Protein AF-A0A946N2E1-F1 (afdb_monomer)

pLDDT: mean 89.64, std 16.99, range [30.11, 98.69]

Mean predicted aligned error: 11.36 Å

Radius of gyration: 25.43 Å; Cα contacts (8 Å, |Δi|>4): 385; chains: 1; bounding box: 66×32×64 Å

Foldseek 3Di:
DDDDDDDPPPDPDPPDQPAWEQDPQWTWFCWEDDPQWIWTWIWGWDADPNKTKTFTPDIDTDHRDDCVQHQYDPPFWGWRCWYDDPNWIKIWTWGFDDVVRTMTITPDMDTDPDPDDALLRVLLVLLVPQNVVPPCQVDVQQAQDPPHPCVPVLQHADHDDVCRSVVNLVSLLRQCLLPPVSLVVVLCVCCQNVDPSGHNDHVPPPNSVSSSSSSVSSNCVSVVD

Structure (mmCIF, N/CA/C/O backbone):
data_AF-A0A946N2E1-F1
#
_entry.id   AF-A0A946N2E1-F1
#
loop_
_atom_site.group_PDB
_atom_site.id
_atom_site.type_symbol
_atom_site.label_atom_id
_atom_site.label_alt_id
_atom_site.label_comp_id
_atom_site.label_asym_id
_atom_site.label_entity_id
_atom_site.label_seq_id
_atom_site.pdbx_PDB_ins_code
_atom_site.Cartn_x
_atom_site.Cartn_y
_atom_site.Cartn_z
_atom_site.occupancy
_atom_site.B_iso_or_equiv
_atom_site.auth_seq_id
_atom_site.auth_comp_id
_atom_site.auth_asym_id
_atom_site.auth_atom_id
_atom_site.pdbx_PDB_model_num
ATOM 1 N N . MET A 1 1 ? 33.750 -18.056 31.071 1.00 40.72 1 MET A N 1
ATOM 2 C CA . MET A 1 1 ? 32.311 -18.017 30.734 1.00 40.72 1 MET A CA 1
ATOM 3 C C . MET A 1 1 ? 31.981 -16.594 30.317 1.00 40.72 1 MET A C 1
ATOM 5 O O . MET A 1 1 ? 31.810 -15.748 31.182 1.00 40.72 1 MET A O 1
ATOM 9 N N . SER A 1 2 ? 32.016 -16.307 29.013 1.00 37.91 2 SER A N 1
ATOM 10 C CA . SER A 1 2 ? 31.610 -15.003 28.473 1.00 37.91 2 SER A CA 1
ATOM 11 C C . SER A 1 2 ? 30.093 -14.971 28.352 1.00 37.91 2 SER A C 1
ATOM 13 O O . SER A 1 2 ? 29.517 -15.813 27.665 1.00 37.91 2 SER A O 1
ATOM 15 N N . LEU A 1 3 ? 29.462 -14.016 29.033 1.00 36.16 3 LEU A N 1
ATOM 16 C CA . LEU A 1 3 ? 28.051 -13.688 28.865 1.00 36.16 3 LEU A CA 1
ATOM 17 C C . LEU A 1 3 ? 27.877 -12.971 27.520 1.00 36.16 3 LEU A C 1
ATOM 19 O O . LEU A 1 3 ? 28.369 -11.861 27.332 1.00 36.16 3 LEU A O 1
ATOM 23 N N . CYS A 1 4 ? 27.189 -13.621 26.587 1.00 30.33 4 CYS A N 1
ATOM 24 C CA . CYS A 1 4 ? 26.730 -13.014 25.347 1.00 30.33 4 CYS A CA 1
ATOM 25 C C . CYS A 1 4 ? 25.364 -12.373 25.636 1.00 30.33 4 CYS A C 1
ATOM 27 O O . CYS A 1 4 ? 24.387 -13.093 25.832 1.00 30.33 4 CYS A O 1
ATOM 29 N N . LEU A 1 5 ? 25.294 -11.040 25.727 1.00 33.06 5 LEU A N 1
ATOM 30 C CA . LEU A 1 5 ? 24.009 -10.333 25.739 1.00 33.06 5 LEU A CA 1
ATOM 31 C C . LEU A 1 5 ? 23.446 -10.316 24.308 1.00 33.06 5 LEU A C 1
ATOM 33 O O . LEU A 1 5 ? 24.163 -9.884 23.401 1.00 33.06 5 LEU A O 1
ATOM 37 N N . PRO A 1 6 ? 22.193 -10.741 24.072 1.00 36.59 6 PRO A N 1
ATOM 38 C CA . PRO A 1 6 ? 21.557 -10.529 22.785 1.00 36.59 6 PRO A CA 1
ATOM 39 C C . PRO A 1 6 ? 21.197 -9.047 22.654 1.00 36.59 6 PRO A C 1
ATOM 41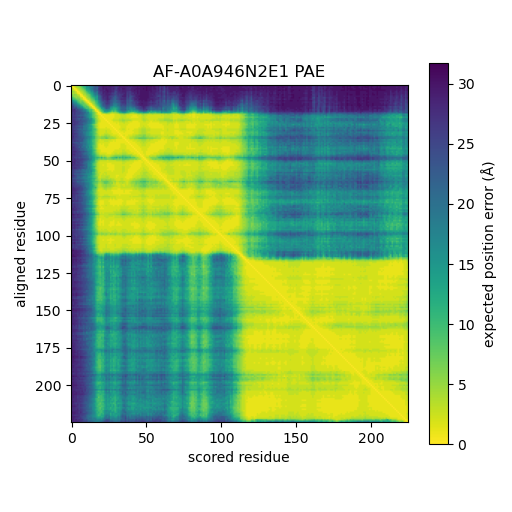 O O . PRO A 1 6 ? 20.489 -8.472 23.482 1.00 36.59 6 PRO A O 1
ATOM 44 N N . LEU A 1 7 ? 21.726 -8.432 21.600 1.00 35.38 7 LEU A N 1
ATOM 45 C CA . LEU A 1 7 ? 21.349 -7.107 21.140 1.00 35.38 7 LEU A CA 1
ATOM 46 C C . LEU A 1 7 ? 19.889 -7.196 20.663 1.00 35.38 7 LEU A C 1
ATOM 48 O O . LEU A 1 7 ? 19.617 -7.761 19.605 1.00 35.38 7 LEU A O 1
ATOM 52 N N . PHE A 1 8 ? 18.939 -6.701 21.457 1.00 31.91 8 PHE A N 1
ATOM 53 C CA . PHE A 1 8 ? 17.561 -6.535 21.004 1.00 31.91 8 PHE A CA 1
ATOM 54 C C . PHE A 1 8 ? 17.545 -5.442 19.932 1.00 31.91 8 PHE A C 1
ATOM 56 O O . PHE A 1 8 ? 17.674 -4.256 20.231 1.00 31.91 8 PHE A O 1
ATOM 63 N N . SER A 1 9 ? 17.427 -5.849 18.669 1.00 34.81 9 SER A N 1
ATOM 64 C CA . SER A 1 9 ? 17.104 -4.949 17.569 1.00 34.81 9 SER A CA 1
ATOM 65 C C . SER A 1 9 ? 15.723 -4.358 17.827 1.00 34.81 9 SER A C 1
ATOM 67 O O . SER A 1 9 ? 14.705 -5.031 17.677 1.00 34.81 9 SER A O 1
ATOM 69 N N . VAL A 1 10 ? 15.692 -3.094 18.243 1.00 30.23 10 VAL A N 1
ATOM 70 C CA . VAL A 1 10 ? 14.469 -2.297 18.268 1.00 30.23 10 VAL A CA 1
ATOM 71 C C . VAL A 1 10 ? 14.118 -2.016 16.812 1.00 30.23 10 VAL A C 1
ATOM 73 O O . VAL A 1 10 ? 14.673 -1.114 16.188 1.00 30.23 10 VAL A O 1
ATOM 76 N N . PHE A 1 11 ? 13.241 -2.836 16.237 1.00 32.78 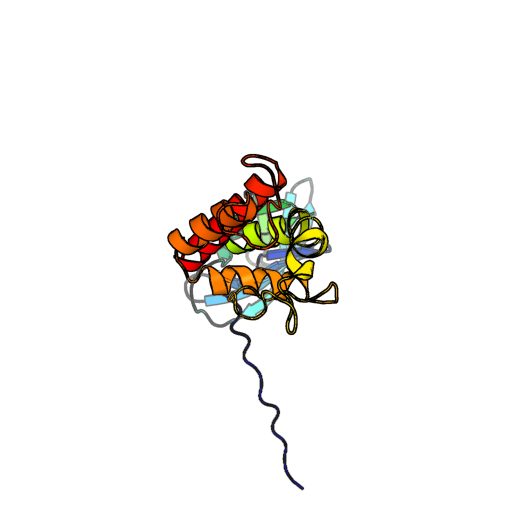11 PHE A N 1
ATOM 77 C CA . PHE A 1 11 ? 12.534 -2.444 15.030 1.00 32.78 11 PHE A CA 1
ATOM 78 C C . PHE A 1 11 ? 11.688 -1.230 15.407 1.00 32.78 11 PHE A C 1
ATOM 80 O O . PHE A 1 11 ? 10.746 -1.340 16.192 1.00 32.78 11 PHE A O 1
ATOM 87 N N . ALA A 1 12 ? 12.061 -0.060 14.893 1.00 30.84 12 ALA A N 1
ATOM 88 C CA . ALA A 1 12 ? 11.167 1.081 14.848 1.00 30.84 12 ALA A CA 1
ATOM 89 C C . ALA A 1 12 ? 10.043 0.709 13.876 1.00 30.84 12 ALA A C 1
ATOM 91 O O . ALA A 1 12 ? 10.138 0.937 12.672 1.00 30.84 12 ALA A O 1
ATOM 92 N N . TYR A 1 13 ? 9.011 0.046 14.395 1.00 30.11 13 TYR A N 1
ATOM 93 C CA . TYR A 1 13 ? 7.736 -0.021 13.710 1.00 30.11 13 TYR A CA 1
ATOM 94 C C . TYR A 1 13 ? 7.274 1.425 13.564 1.00 30.11 13 TYR A C 1
ATOM 96 O O . TYR A 1 13 ? 7.164 2.149 14.554 1.00 30.11 13 TYR A O 1
ATOM 104 N N . ALA A 1 14 ? 7.058 1.864 12.325 1.00 30.53 14 ALA A N 1
ATOM 105 C CA . ALA A 1 14 ? 6.201 3.010 12.095 1.00 30.53 14 ALA A CA 1
ATOM 106 C C . ALA A 1 14 ? 4.913 2.746 12.885 1.00 30.53 14 ALA A C 1
ATOM 108 O O . ALA A 1 14 ? 4.310 1.684 12.720 1.00 30.53 14 ALA A O 1
ATOM 109 N N . SER A 1 15 ? 4.565 3.654 13.797 1.00 32.56 15 SER A N 1
ATOM 110 C CA . SER A 1 15 ? 3.357 3.585 14.616 1.00 32.56 15 SER A CA 1
ATOM 111 C C . SER A 1 15 ? 2.133 3.763 13.724 1.00 32.56 15 SER A C 1
ATOM 113 O O . SER A 1 15 ? 1.488 4.806 13.725 1.00 32.56 15 SER A O 1
ATOM 115 N N . TYR A 1 16 ? 1.829 2.751 12.923 1.00 36.41 16 TYR A N 1
ATOM 116 C CA . TYR A 1 16 ? 0.482 2.547 12.443 1.00 36.41 16 TYR A CA 1
ATOM 117 C C . TYR A 1 16 ? -0.356 2.244 13.681 1.00 36.41 16 TYR A C 1
ATOM 119 O O . TYR A 1 16 ? 0.026 1.414 14.510 1.00 36.41 16 TYR A O 1
ATOM 127 N N . ALA A 1 17 ? -1.452 2.983 13.842 1.00 48.31 17 ALA A N 1
ATOM 128 C CA . ALA A 1 17 ? -2.505 2.639 14.781 1.00 48.31 17 ALA A CA 1
ATOM 129 C C . ALA A 1 17 ? -2.761 1.131 14.679 1.00 48.31 17 ALA A C 1
ATOM 131 O O . ALA A 1 17 ? -3.012 0.635 13.582 1.00 48.31 17 ALA A O 1
ATOM 132 N N . GLN A 1 18 ? -2.618 0.387 15.776 1.00 56.84 18 GLN A N 1
ATOM 133 C CA . GLN A 1 18 ? -2.960 -1.027 15.734 1.00 56.84 18 GLN A CA 1
ATOM 134 C C . GLN A 1 18 ? -4.483 -1.101 15.636 1.00 56.84 18 GLN A C 1
ATOM 136 O O . GLN A 1 18 ? -5.174 -0.733 16.586 1.00 56.84 18 GLN A O 1
ATOM 141 N N . GLU A 1 19 ? -4.978 -1.471 14.454 1.00 74.00 19 GLU A N 1
ATOM 142 C CA . GLU A 1 19 ? -6.407 -1.587 14.167 1.00 74.00 19 GLU A CA 1
ATOM 143 C C . GLU A 1 19 ? -7.061 -2.542 15.170 1.00 74.00 19 GLU A C 1
ATOM 145 O O . GLU A 1 19 ? -6.462 -3.545 15.575 1.00 74.00 19 GLU A O 1
ATOM 150 N N . ALA A 1 20 ? -8.281 -2.214 15.601 1.00 91.06 20 ALA A N 1
ATOM 151 C CA . ALA A 1 20 ? -9.063 -3.145 16.397 1.00 91.06 20 ALA A CA 1
ATOM 152 C C . ALA A 1 20 ? -9.308 -4.419 15.582 1.00 91.06 20 ALA A C 1
ATOM 154 O O . ALA A 1 20 ? -9.471 -4.366 14.361 1.00 91.06 20 ALA A O 1
ATOM 155 N N . THR A 1 21 ? -9.369 -5.564 16.251 1.00 93.00 21 THR A N 1
ATOM 156 C CA . THR A 1 21 ? -9.665 -6.839 15.592 1.00 93.00 21 THR A CA 1
ATOM 157 C C . THR A 1 21 ? -10.981 -7.395 16.094 1.00 93.00 21 THR A C 1
ATOM 159 O O . THR A 1 21 ? -11.312 -7.260 17.271 1.00 93.00 21 THR A O 1
ATOM 162 N N . PHE A 1 22 ? -11.736 -8.034 15.205 1.00 95.06 22 PHE A N 1
ATOM 163 C CA . PHE A 1 22 ? -12.955 -8.742 15.569 1.00 95.06 22 PHE A CA 1
ATOM 164 C C . PHE A 1 22 ? -12.869 -10.197 15.114 1.00 95.06 22 PHE A C 1
ATOM 166 O O . PHE A 1 22 ? -13.032 -10.511 13.937 1.00 95.06 22 PHE A O 1
ATOM 173 N N . ILE A 1 23 ? -12.564 -11.090 16.055 1.00 92.75 23 ILE A N 1
ATOM 174 C CA . ILE A 1 23 ? -12.318 -12.513 15.791 1.00 92.75 23 ILE A CA 1
ATOM 175 C C . ILE A 1 23 ? -13.098 -13.327 16.815 1.00 92.75 23 ILE A C 1
ATOM 177 O O . ILE A 1 23 ? -13.097 -13.000 17.997 1.00 92.75 23 ILE A O 1
ATOM 181 N N . ASP A 1 24 ? -13.781 -14.380 16.364 1.00 93.06 24 ASP A N 1
ATOM 182 C CA . ASP A 1 24 ? -14.512 -15.312 17.232 1.00 93.06 24 ASP A CA 1
ATOM 183 C C . ASP A 1 24 ? -15.460 -14.617 18.234 1.00 93.06 24 ASP A C 1
ATOM 185 O O . ASP A 1 24 ? -15.561 -15.005 19.396 1.00 93.06 24 ASP A O 1
ATOM 189 N N . ASN A 1 25 ? -16.184 -13.589 17.769 1.00 95.56 25 ASN A N 1
ATOM 190 C CA . ASN A 1 25 ? -17.095 -12.756 18.568 1.00 95.56 25 ASN A CA 1
ATOM 191 C C . ASN A 1 25 ? -16.420 -11.939 19.685 1.00 95.56 25 ASN A C 1
ATOM 193 O O . ASN A 1 25 ? -17.108 -11.451 20.582 1.00 95.56 25 ASN A O 1
ATOM 197 N N . VAL A 1 26 ? -15.103 -11.753 19.628 1.00 97.44 26 VAL A N 1
ATOM 198 C CA . VAL A 1 26 ? -14.349 -10.889 20.538 1.00 97.44 26 VAL A CA 1
ATOM 199 C C . VAL A 1 26 ? -13.799 -9.699 19.762 1.00 97.44 26 VAL A C 1
ATOM 201 O O . VAL A 1 26 ? -13.077 -9.861 18.780 1.00 97.44 26 VAL A O 1
ATOM 204 N N . LEU A 1 27 ? -14.159 -8.497 20.208 1.00 97.69 27 LEU A N 1
ATOM 205 C CA . LEU A 1 27 ? -13.579 -7.240 19.752 1.00 97.69 27 LEU A CA 1
ATOM 206 C C . LEU A 1 27 ? -12.386 -6.898 20.647 1.00 97.69 27 LEU A C 1
ATOM 208 O O . LEU A 1 27 ? -12.564 -6.597 21.829 1.00 97.69 27 LEU A O 1
ATOM 212 N N . THR A 1 28 ? -11.183 -6.926 20.086 1.00 96.75 28 THR A N 1
ATOM 213 C CA . THR A 1 28 ? -9.950 -6.575 20.790 1.00 96.75 28 THR A CA 1
ATOM 214 C C . THR A 1 28 ? -9.535 -5.156 20.429 1.00 96.75 28 THR A C 1
ATOM 216 O O . THR A 1 28 ? -9.344 -4.820 19.260 1.00 96.75 28 THR A O 1
ATOM 219 N N . LEU A 1 29 ? -9.367 -4.321 21.453 1.00 95.62 29 LEU A N 1
ATOM 220 C CA . LEU A 1 29 ? -8.908 -2.942 21.344 1.00 95.62 29 LEU A CA 1
ATOM 221 C C . LEU A 1 29 ? -7.545 -2.832 22.027 1.00 95.62 29 LEU A C 1
ATOM 223 O O . LEU A 1 29 ? -7.467 -2.835 23.253 1.00 95.62 29 LEU A O 1
ATOM 227 N N . SER A 1 30 ? -6.466 -2.696 21.255 1.00 92.94 30 SER A N 1
ATOM 228 C CA . SER A 1 30 ? -5.114 -2.552 21.824 1.00 92.94 30 SER A CA 1
ATOM 229 C C . SER A 1 30 ? -4.926 -1.259 22.623 1.00 92.94 30 SER A C 1
ATOM 231 O O . SER A 1 30 ? -4.052 -1.184 23.486 1.00 92.94 30 SER A O 1
ATOM 233 N N . LYS A 1 31 ? -5.726 -0.227 22.322 1.00 92.81 31 LYS A N 1
ATOM 234 C CA . LYS A 1 31 ? -5.718 1.058 23.024 1.00 92.81 31 LYS A CA 1
ATOM 235 C C . LYS A 1 31 ? -7.105 1.702 22.985 1.00 92.81 31 LYS A C 1
ATOM 237 O O . LYS A 1 31 ? -7.553 2.152 21.931 1.00 92.81 31 LYS A O 1
ATOM 242 N N . ALA A 1 32 ? -7.744 1.794 24.143 1.00 94.94 32 ALA A N 1
ATOM 243 C CA . ALA A 1 32 ? -8.957 2.558 24.387 1.00 94.94 32 ALA A CA 1
ATOM 244 C C . ALA A 1 32 ? -8.698 3.616 25.469 1.00 94.94 32 ALA A C 1
ATOM 246 O O . ALA A 1 32 ? -8.216 3.279 26.548 1.00 94.94 32 ALA A O 1
ATOM 247 N N . THR A 1 33 ? -8.989 4.888 25.199 1.00 95.56 33 THR A N 1
ATOM 248 C CA . THR A 1 33 ? -8.736 5.995 26.132 1.00 95.56 33 THR A CA 1
ATOM 249 C C . THR A 1 33 ? -10.001 6.450 26.846 1.00 95.56 33 THR A C 1
ATOM 251 O O . THR A 1 33 ? -11.047 6.606 26.211 1.00 95.56 33 THR A O 1
ATOM 254 N N . VAL A 1 34 ? -9.873 6.740 28.142 1.00 93.50 34 VAL A N 1
ATOM 255 C CA . VAL A 1 34 ? -10.903 7.354 28.990 1.00 93.50 34 VAL A CA 1
ATOM 256 C C . VAL A 1 34 ? -10.286 8.586 29.655 1.00 93.50 34 VAL A C 1
ATOM 258 O O . VAL A 1 34 ? -9.585 8.487 30.658 1.00 93.50 34 VAL A O 1
ATOM 261 N N . GLY A 1 35 ? -10.487 9.770 29.075 1.00 89.94 35 GLY A N 1
ATOM 262 C CA . GLY A 1 35 ? -9.724 10.951 29.492 1.00 89.94 35 GLY A CA 1
ATOM 263 C C . GLY A 1 35 ? -8.217 10.741 29.282 1.00 89.94 35 GLY A C 1
ATOM 264 O O . GLY A 1 35 ? -7.787 10.486 28.160 1.00 89.94 35 GLY A O 1
ATOM 265 N N . GLU A 1 36 ? -7.425 10.836 30.353 1.00 90.81 36 GLU A N 1
ATOM 266 C CA . GLU A 1 36 ? -5.957 10.676 30.328 1.00 90.81 36 GLU A CA 1
ATOM 267 C C . GLU A 1 36 ? -5.482 9.261 30.717 1.00 90.81 36 GLU A C 1
ATOM 269 O O . GLU A 1 36 ? -4.290 9.042 30.932 1.00 90.81 36 GLU A O 1
ATOM 274 N N . THR A 1 37 ? -6.390 8.285 30.811 1.00 94.50 37 THR A N 1
ATOM 275 C CA . THR A 1 37 ? -6.037 6.870 31.010 1.00 94.50 37 THR A CA 1
ATOM 276 C C . THR A 1 37 ? -6.243 6.070 29.730 1.00 94.50 37 THR A C 1
ATOM 278 O O . THR A 1 37 ? -7.057 6.428 28.875 1.00 94.50 37 THR A O 1
ATOM 281 N N . ALA A 1 38 ? -5.487 4.980 29.578 1.00 95.00 38 ALA A N 1
ATOM 282 C CA . ALA A 1 38 ? -5.585 4.078 28.439 1.00 95.00 38 ALA A CA 1
ATOM 283 C C . ALA A 1 38 ? -5.670 2.619 28.900 1.00 95.00 38 ALA A C 1
ATOM 285 O O . ALA A 1 38 ? -5.018 2.219 29.863 1.00 95.00 38 ALA A O 1
ATOM 286 N N . TYR A 1 39 ? -6.447 1.817 28.176 1.00 95.31 39 TYR A N 1
ATOM 287 C CA . TYR A 1 39 ? -6.649 0.397 28.440 1.00 95.31 39 TYR A CA 1
ATOM 288 C C . TYR A 1 39 ? -6.519 -0.422 27.156 1.00 95.31 39 TYR A C 1
ATOM 290 O O . TYR A 1 39 ? -6.964 0.013 26.097 1.00 95.31 39 TYR A O 1
ATOM 298 N N . ALA A 1 40 ? -5.973 -1.628 27.256 1.00 95.69 40 ALA A N 1
ATOM 299 C CA . ALA A 1 40 ? -6.254 -2.695 26.308 1.00 95.69 40 ALA A CA 1
ATOM 300 C C . ALA A 1 40 ? -7.540 -3.406 26.755 1.00 95.69 40 ALA A C 1
ATOM 302 O O . ALA A 1 40 ? -7.662 -3.762 27.931 1.00 95.69 40 ALA A O 1
ATOM 303 N N . LEU A 1 41 ? -8.499 -3.580 25.844 1.00 96.94 41 LEU A N 1
ATOM 304 C CA . LEU A 1 41 ? -9.814 -4.156 26.131 1.00 96.94 41 LEU A CA 1
ATOM 305 C C . LEU A 1 41 ? -10.091 -5.367 25.240 1.00 96.94 41 LEU A C 1
ATOM 307 O O . LEU A 1 41 ? -9.785 -5.352 24.050 1.00 96.94 41 LEU A O 1
ATOM 311 N N . GLU A 1 42 ? -10.756 -6.369 25.803 1.00 98.06 42 GLU A N 1
ATOM 312 C CA . GLU A 1 42 ? -11.430 -7.429 25.052 1.00 98.06 42 GLU A CA 1
ATOM 313 C C . GLU A 1 42 ? -12.921 -7.365 25.366 1.00 98.06 42 GLU A C 1
ATOM 315 O O . GLU A 1 42 ? -13.315 -7.422 26.535 1.00 98.06 42 GLU A O 1
ATOM 320 N N . LEU A 1 43 ? -13.751 -7.230 24.333 1.00 98.38 43 LEU A N 1
ATOM 321 C CA . LEU A 1 43 ? -15.199 -7.121 24.464 1.00 98.38 43 LEU A CA 1
ATOM 322 C C . LEU A 1 43 ? -15.883 -8.300 23.768 1.00 98.38 43 LEU A C 1
ATOM 324 O O . LEU A 1 43 ? -15.717 -8.501 22.568 1.00 98.38 43 LEU A O 1
ATOM 328 N N . GLY A 1 44 ? -16.672 -9.069 24.511 1.00 97.94 44 GLY A N 1
ATOM 329 C CA . GLY A 1 44 ? -17.411 -10.216 23.990 1.00 97.94 44 GLY A CA 1
ATOM 330 C C . GLY A 1 44 ? -18.769 -9.802 23.440 1.00 97.94 44 GLY A C 1
ATOM 331 O O . GLY A 1 44 ? -19.546 -9.159 24.148 1.00 97.94 44 GLY A O 1
ATOM 332 N N . LEU A 1 45 ? -19.066 -10.200 22.203 1.00 97.94 45 LEU A N 1
ATOM 333 C CA . LEU A 1 45 ? -20.358 -9.978 21.566 1.00 97.94 45 LEU A CA 1
ATOM 334 C C . LEU A 1 45 ? -21.417 -10.958 22.102 1.00 97.94 45 LEU A C 1
ATOM 336 O O . LEU A 1 45 ? -21.232 -12.174 22.116 1.00 97.94 45 LEU A O 1
ATOM 340 N N . SER A 1 46 ? -22.578 -10.415 22.452 1.00 96.75 46 SER A N 1
ATOM 341 C CA . SER A 1 46 ? -23.822 -11.126 22.726 1.00 96.75 46 SER A CA 1
ATOM 342 C C . SER A 1 46 ? -24.940 -10.524 21.879 1.00 96.75 46 SER A C 1
ATOM 344 O O . SER A 1 46 ? -25.047 -9.306 21.751 1.00 96.75 46 SER A O 1
ATOM 346 N N . VAL A 1 47 ? -25.781 -11.370 21.283 1.00 95.50 47 VAL A N 1
ATOM 347 C CA . VAL A 1 47 ? -26.869 -10.922 20.403 1.00 95.50 47 VAL A CA 1
ATOM 348 C C . VAL A 1 47 ? -28.214 -11.180 21.071 1.00 95.50 47 VAL A C 1
ATOM 350 O O . VAL A 1 47 ? -28.623 -12.327 21.242 1.00 95.50 47 VAL A O 1
ATOM 353 N N . ASN A 1 48 ? -28.931 -10.107 21.408 1.00 89.31 48 ASN A N 1
ATOM 354 C CA . ASN A 1 48 ? -30.208 -10.153 22.118 1.00 89.31 48 ASN A CA 1
ATOM 355 C C . ASN A 1 48 ? -31.305 -9.448 21.317 1.00 89.31 48 ASN A C 1
ATOM 357 O O . ASN A 1 48 ? -31.380 -8.219 21.290 1.00 89.31 48 ASN A O 1
ATOM 361 N N . GLN A 1 49 ? -32.195 -10.223 20.688 1.00 88.62 49 GLN A N 1
ATOM 362 C CA . GLN A 1 49 ? -33.350 -9.696 19.936 1.00 88.62 49 GLN A CA 1
ATOM 363 C C . GLN A 1 49 ? -32.957 -8.646 18.874 1.00 88.62 49 GLN A C 1
ATOM 365 O O . GLN A 1 49 ? -33.632 -7.636 18.706 1.00 88.62 49 GLN A O 1
ATOM 370 N N . GLY A 1 50 ? -31.837 -8.870 18.178 1.00 87.62 50 GLY A N 1
ATOM 371 C CA . GLY A 1 50 ? -31.310 -7.949 17.164 1.00 87.62 50 GLY A CA 1
ATOM 372 C C . GLY A 1 50 ? -30.433 -6.818 17.710 1.00 87.62 50 GLY A C 1
ATOM 373 O O . GLY A 1 50 ? -29.878 -6.063 16.919 1.00 87.62 50 GLY A O 1
ATOM 374 N N . ASN A 1 51 ? -30.263 -6.720 19.030 1.00 94.44 51 ASN A N 1
ATOM 375 C CA . ASN A 1 51 ? -29.241 -5.868 19.629 1.00 94.44 51 ASN A CA 1
ATOM 376 C C . ASN A 1 51 ? -27.910 -6.612 19.691 1.00 94.44 51 ASN A C 1
ATOM 378 O O . ASN A 1 51 ? -27.875 -7.773 20.103 1.00 94.44 51 ASN A O 1
ATOM 382 N N . TYR A 1 52 ? -26.837 -5.922 19.324 1.00 97.38 52 TYR A N 1
ATOM 383 C CA . TYR A 1 52 ? -25.467 -6.410 19.415 1.00 97.38 52 TYR A CA 1
ATOM 384 C C . TYR A 1 52 ? -24.814 -5.739 20.622 1.00 97.38 52 TYR A C 1
ATOM 386 O O . TYR A 1 52 ? -24.498 -4.549 20.579 1.00 97.38 52 TYR A O 1
ATOM 394 N N . ASP A 1 53 ? -24.683 -6.492 21.710 1.00 97.94 53 ASP A N 1
ATOM 395 C CA . ASP A 1 53 ? -24.168 -6.018 22.989 1.00 97.94 53 ASP A CA 1
ATOM 396 C C . ASP A 1 53 ? -22.738 -6.529 23.200 1.00 97.94 53 ASP A C 1
ATOM 398 O O . ASP A 1 53 ? -22.448 -7.697 22.960 1.00 97.94 53 ASP A O 1
ATOM 402 N N . PHE A 1 54 ? -21.848 -5.667 23.676 1.00 98.25 54 PHE A N 1
ATOM 403 C CA . PHE A 1 54 ? -20.437 -5.940 23.916 1.00 98.25 54 PHE A CA 1
ATOM 404 C C . PHE A 1 54 ? -20.138 -5.804 25.410 1.00 98.25 54 PHE A C 1
ATOM 406 O O . PHE A 1 54 ? -20.137 -4.698 25.954 1.00 98.25 54 PHE A O 1
ATOM 413 N N . GLY A 1 55 ? -19.907 -6.930 26.085 1.00 97.75 55 GLY A N 1
ATOM 414 C CA . GLY A 1 55 ? -19.520 -6.966 27.498 1.00 97.75 55 GLY A CA 1
ATOM 415 C C . GLY A 1 55 ? -18.003 -7.009 27.665 1.00 97.75 55 GLY A C 1
ATOM 416 O O . GLY A 1 55 ? -17.325 -7.692 26.900 1.00 97.75 55 GLY A O 1
ATOM 417 N N . VAL A 1 56 ? -17.457 -6.314 28.666 1.00 97.44 56 VAL A N 1
ATOM 418 C CA . VAL A 1 56 ? -16.010 -6.356 28.951 1.00 97.44 56 VAL A CA 1
ATOM 419 C C . VAL A 1 56 ? -15.614 -7.743 29.469 1.00 97.44 56 VAL A C 1
ATOM 421 O O . VAL A 1 56 ? -16.093 -8.173 30.517 1.00 97.44 56 VAL A O 1
ATOM 424 N N . LEU A 1 57 ? -14.727 -8.432 28.747 1.00 97.50 57 LEU A N 1
ATOM 425 C CA . LEU A 1 57 ? -14.137 -9.716 29.145 1.00 97.50 57 LEU A CA 1
ATOM 426 C C . LEU A 1 57 ? -12.811 -9.516 29.880 1.00 97.50 57 LEU A C 1
ATOM 428 O O . LEU A 1 57 ? -12.558 -10.156 30.900 1.00 97.50 57 LEU A O 1
ATOM 432 N N . ALA A 1 58 ? -11.981 -8.606 29.368 1.00 95.94 58 ALA A N 1
ATOM 433 C CA . ALA A 1 58 ? -10.696 -8.251 29.946 1.00 95.94 58 ALA A CA 1
ATOM 434 C C . ALA A 1 58 ? -10.423 -6.754 29.780 1.00 95.94 58 ALA A C 1
ATOM 436 O O . ALA A 1 58 ? -10.790 -6.144 28.773 1.00 95.94 58 ALA A O 1
ATOM 437 N N . ALA A 1 59 ? -9.757 -6.176 30.777 1.00 95.31 59 ALA A N 1
ATOM 438 C CA . ALA A 1 59 ? -9.260 -4.811 30.746 1.00 95.31 59 ALA A CA 1
ATOM 439 C C . ALA A 1 59 ? -7.894 -4.754 31.436 1.00 95.31 59 ALA A C 1
ATOM 441 O O . ALA A 1 59 ? -7.752 -5.198 32.577 1.00 95.31 59 ALA A O 1
ATOM 442 N N . ALA A 1 60 ? -6.897 -4.203 30.750 1.00 96.62 60 ALA A N 1
ATOM 443 C CA . ALA A 1 60 ? -5.563 -3.976 31.294 1.00 96.62 60 ALA A CA 1
ATOM 444 C C . ALA A 1 60 ? -5.157 -2.525 31.045 1.00 96.62 60 ALA A C 1
ATOM 446 O O . ALA A 1 60 ? -5.224 -2.058 29.913 1.00 96.62 60 ALA A O 1
ATOM 447 N N . GLU A 1 61 ? -4.745 -1.805 32.087 1.00 94.81 61 GLU A N 1
ATOM 448 C CA . GLU A 1 61 ? -4.222 -0.445 31.930 1.00 94.81 61 GLU A CA 1
ATOM 449 C C . GLU A 1 61 ? -2.906 -0.475 31.137 1.00 94.81 61 GLU A C 1
ATOM 451 O O . GLU A 1 61 ? -2.033 -1.312 31.384 1.00 94.81 61 GLU A O 1
ATOM 456 N N . VAL A 1 62 ? -2.771 0.431 30.171 1.00 93.00 62 VAL A N 1
ATOM 457 C CA . VAL A 1 62 ? -1.579 0.586 29.328 1.00 93.00 62 VAL A CA 1
ATOM 458 C C . VAL A 1 62 ? -1.072 2.029 29.406 1.00 93.00 62 VAL A C 1
ATOM 460 O O . VAL A 1 62 ? -1.849 2.934 29.714 1.00 93.00 62 VAL A O 1
ATOM 463 N N . PRO A 1 63 ? 0.219 2.291 29.126 1.00 91.31 63 PRO A N 1
ATOM 464 C CA . PRO A 1 63 ? 0.749 3.649 29.161 1.00 91.31 63 PRO A CA 1
ATOM 465 C C . PRO A 1 63 ? -0.020 4.594 28.230 1.00 91.31 63 PRO A C 1
ATOM 467 O O . PRO A 1 63 ? -0.148 4.335 27.032 1.00 91.31 63 PRO A O 1
ATOM 470 N N . PHE A 1 64 ? -0.485 5.720 28.771 1.00 88.38 64 PHE A N 1
ATOM 471 C CA . PHE A 1 64 ? -1.055 6.793 27.966 1.00 88.38 64 PHE A CA 1
ATOM 472 C C . PHE A 1 64 ? 0.068 7.587 27.290 1.00 88.38 64 PHE A C 1
ATOM 474 O O . PHE A 1 64 ? 0.927 8.164 27.957 1.00 88.38 64 PHE A O 1
ATOM 481 N N . THR A 1 65 ? 0.062 7.623 25.958 1.00 84.56 65 THR A N 1
ATOM 482 C CA . THR A 1 65 ? 1.004 8.429 25.163 1.00 84.56 65 THR A CA 1
ATOM 483 C C . THR A 1 65 ? 0.289 9.541 24.404 1.00 84.56 65 THR A C 1
ATOM 485 O O . THR A 1 65 ? 0.719 10.689 24.438 1.00 84.56 65 THR A O 1
ATOM 488 N N . ASN A 1 66 ? -0.789 9.188 23.702 1.00 84.12 66 ASN A N 1
ATOM 489 C CA . ASN A 1 66 ? -1.642 10.062 22.901 1.00 84.12 66 ASN A CA 1
ATOM 490 C C . ASN A 1 66 ? -2.939 9.323 22.512 1.00 84.12 66 ASN A C 1
ATOM 492 O O . ASN A 1 66 ? -3.081 8.110 22.717 1.00 84.12 66 ASN A O 1
ATOM 496 N N . THR A 1 67 ? -3.856 10.043 21.872 1.00 85.56 67 THR A N 1
ATOM 497 C CA . THR A 1 67 ? -5.119 9.511 21.340 1.00 85.56 67 THR A CA 1
ATOM 498 C C . THR A 1 67 ? -5.019 9.007 19.897 1.00 85.56 67 THR A C 1
ATOM 500 O O . THR A 1 67 ? -6.015 8.531 19.357 1.00 85.56 67 THR A O 1
ATOM 503 N N . ASP A 1 68 ? -3.842 9.056 19.264 1.00 81.56 68 ASP A N 1
ATOM 504 C CA . ASP A 1 68 ? -3.676 8.668 17.857 1.00 81.56 68 ASP A CA 1
ATOM 505 C C . ASP A 1 68 ? -4.068 7.203 17.650 1.00 81.56 68 ASP A C 1
ATOM 507 O O . ASP A 1 68 ? -3.499 6.304 18.281 1.00 81.56 68 ASP A O 1
ATOM 511 N N . GLY A 1 69 ? -5.068 6.965 16.799 1.00 79.88 69 GLY A N 1
ATOM 512 C CA . GLY A 1 69 ? -5.586 5.626 16.514 1.00 79.88 69 GLY A CA 1
ATOM 513 C C . GLY A 1 69 ? -6.242 4.909 17.698 1.00 79.88 69 GLY A C 1
ATOM 514 O O . GLY A 1 69 ? -6.532 3.722 17.593 1.00 79.88 69 GLY A O 1
ATOM 515 N N . ALA A 1 70 ? -6.439 5.586 18.833 1.00 90.62 70 ALA A N 1
ATOM 516 C CA . ALA A 1 70 ? -7.109 5.002 19.986 1.00 90.62 70 ALA A CA 1
ATOM 517 C C . ALA A 1 70 ? -8.611 4.861 19.720 1.00 90.62 70 ALA A C 1
ATOM 519 O O . ALA A 1 70 ? -9.222 5.724 19.090 1.00 90.62 70 ALA A O 1
ATOM 520 N N . SER A 1 71 ? -9.225 3.830 20.298 1.00 95.56 71 SER A N 1
ATOM 521 C CA . SER A 1 71 ? -10.660 3.897 20.575 1.00 95.56 71 SER A CA 1
ATOM 522 C C . SER A 1 71 ? -10.898 4.907 21.698 1.00 95.56 71 SER A C 1
ATOM 524 O O . SER A 1 71 ? -10.121 4.958 22.648 1.00 95.56 71 SER A O 1
ATOM 526 N N . ILE A 1 72 ? -11.935 5.735 21.615 1.00 96.31 72 ILE A N 1
ATOM 527 C CA . ILE A 1 72 ? -12.152 6.825 22.579 1.00 96.31 72 ILE A CA 1
ATOM 528 C C . ILE A 1 72 ? -13.501 6.635 23.252 1.00 96.31 72 ILE A C 1
ATOM 530 O O . ILE A 1 72 ? -14.524 6.590 22.574 1.00 96.31 72 ILE A O 1
ATOM 534 N N . PHE A 1 73 ? -13.505 6.550 24.580 1.00 97.19 73 PHE A N 1
ATOM 535 C CA . PHE A 1 73 ? -14.728 6.568 25.370 1.00 97.19 73 PHE A CA 1
ATOM 536 C C . PHE A 1 73 ? -14.966 7.967 25.940 1.00 97.19 73 PHE A C 1
ATOM 538 O O . PHE A 1 73 ? -14.162 8.474 26.724 1.00 97.19 73 PHE A O 1
ATOM 545 N N . ASP A 1 74 ? -16.083 8.587 25.563 1.00 95.56 74 ASP A N 1
ATOM 546 C CA . ASP A 1 74 ? -16.454 9.946 25.990 1.00 95.56 74 ASP A CA 1
ATOM 547 C C . ASP A 1 74 ? -17.332 9.982 27.259 1.00 95.56 74 ASP A C 1
ATOM 549 O O . ASP A 1 74 ? -17.846 11.031 27.648 1.00 95.56 74 ASP A O 1
ATOM 553 N N . GLY A 1 75 ? -17.501 8.834 27.922 1.00 94.50 75 GLY A N 1
ATOM 554 C CA . GLY A 1 75 ? -18.397 8.660 29.066 1.00 94.50 75 GLY A CA 1
ATOM 555 C C . GLY A 1 75 ? -19.781 8.127 28.687 1.00 94.50 75 GLY A C 1
ATOM 556 O O . GLY A 1 75 ? -20.496 7.650 29.564 1.00 94.50 75 GLY A O 1
ATOM 557 N N . SER A 1 76 ? -20.153 8.163 27.404 1.00 96.88 76 SER A N 1
ATOM 558 C CA . SER A 1 76 ? -21.421 7.617 26.899 1.00 96.88 76 SER A CA 1
ATOM 559 C C . SER A 1 76 ? -21.235 6.665 25.723 1.00 96.88 76 SER A C 1
ATOM 561 O O . SER A 1 76 ? -21.928 5.655 25.651 1.00 96.88 76 SER A O 1
ATOM 563 N N . VAL A 1 77 ? -20.304 6.947 24.814 1.00 98.25 77 VAL A N 1
ATOM 564 C CA . VAL A 1 77 ? -20.050 6.157 23.606 1.00 98.25 77 VAL A CA 1
ATOM 565 C C . VAL A 1 77 ? -18.567 5.827 23.520 1.00 98.25 77 VAL A C 1
ATOM 567 O O . VAL A 1 77 ? -17.711 6.699 23.666 1.00 98.25 77 VAL A O 1
ATOM 570 N N . LEU A 1 78 ? -18.262 4.552 23.289 1.00 98.06 78 LEU A N 1
ATOM 571 C CA . LEU A 1 78 ? -16.936 4.080 22.914 1.00 98.06 78 LEU A CA 1
ATOM 572 C C . LEU A 1 78 ? -16.855 4.060 21.387 1.00 98.06 78 LEU A C 1
ATOM 574 O O . LEU A 1 78 ? -17.523 3.263 20.732 1.00 98.06 78 LEU A O 1
ATOM 578 N N . ARG A 1 79 ? -16.045 4.960 20.835 1.00 97.44 79 ARG A N 1
ATOM 579 C CA . ARG A 1 79 ? -15.829 5.119 19.396 1.00 97.44 79 ARG A CA 1
ATOM 580 C C . ARG A 1 79 ? -14.623 4.303 18.982 1.00 97.44 79 ARG A C 1
ATOM 582 O O . ARG A 1 79 ? -13.512 4.583 19.434 1.00 97.44 79 ARG A O 1
ATOM 589 N N . VAL A 1 80 ? -14.842 3.308 18.135 1.00 96.44 80 VAL A N 1
ATOM 590 C CA . VAL A 1 80 ? -13.795 2.467 17.553 1.00 96.44 80 VAL A CA 1
ATOM 591 C C . VAL A 1 80 ? -13.527 2.996 16.144 1.00 96.44 80 VAL A C 1
ATOM 593 O O . VAL A 1 80 ? -14.408 2.879 15.291 1.00 96.44 80 VAL A O 1
ATOM 596 N N . PRO A 1 81 ? -12.362 3.618 15.885 1.00 92.88 81 PRO A N 1
ATOM 597 C CA . PRO A 1 81 ? -12.117 4.312 14.622 1.00 92.88 81 PRO A CA 1
ATOM 598 C C . PRO A 1 81 ? -12.056 3.356 13.428 1.00 92.88 81 PRO A C 1
ATOM 600 O O . PRO A 1 81 ? -12.617 3.664 12.381 1.00 92.88 81 PRO A O 1
ATOM 603 N N . THR A 1 82 ? -11.411 2.202 13.609 1.00 91.19 82 THR A N 1
ATOM 604 C CA . THR A 1 82 ? -11.258 1.179 12.573 1.00 91.19 82 THR A CA 1
ATOM 605 C C . THR A 1 82 ? -11.226 -0.204 13.210 1.00 91.19 82 THR A C 1
ATOM 607 O O . THR A 1 82 ? -10.451 -0.436 14.142 1.00 91.19 82 THR A O 1
ATOM 610 N N . VAL A 1 83 ? -12.030 -1.117 12.674 1.00 92.44 83 VAL A N 1
ATOM 611 C CA . VAL A 1 83 ? -11.987 -2.561 12.913 1.00 92.44 83 VAL A CA 1
ATOM 612 C C . VAL A 1 83 ? -12.140 -3.300 11.584 1.00 92.44 83 VAL A C 1
ATOM 614 O O . VAL A 1 83 ? -13.033 -2.968 10.805 1.00 92.44 83 VAL A O 1
ATOM 617 N N . ASP A 1 84 ? -11.296 -4.299 11.328 1.00 88.56 84 ASP A N 1
ATOM 618 C CA . ASP A 1 84 ? -11.490 -5.209 10.192 1.00 88.56 84 ASP A CA 1
ATOM 619 C C . ASP A 1 84 ? -12.565 -6.250 10.527 1.00 88.56 84 ASP A C 1
ATOM 621 O O . ASP A 1 84 ? -12.487 -6.951 11.542 1.00 88.56 84 ASP A O 1
ATOM 625 N N . VAL A 1 85 ? -13.571 -6.356 9.659 1.00 87.88 85 VAL A N 1
ATOM 626 C CA . VAL A 1 85 ? -14.618 -7.376 9.727 1.00 87.88 85 VAL A CA 1
ATOM 627 C C . VAL A 1 85 ? -14.729 -8.040 8.362 1.00 87.88 85 VAL A C 1
ATOM 629 O O . VAL A 1 85 ? -15.385 -7.540 7.449 1.00 87.88 85 VAL A O 1
ATOM 632 N N . GLY A 1 86 ? -14.078 -9.193 8.216 1.00 83.12 86 GLY A N 1
ATOM 633 C CA . GLY A 1 86 ? -14.145 -9.983 6.986 1.00 83.12 86 GLY A CA 1
ATOM 634 C C . GLY A 1 86 ? -13.460 -9.318 5.788 1.00 83.12 86 GLY A C 1
ATOM 635 O O . GLY A 1 86 ? -13.917 -9.502 4.660 1.00 83.12 86 GLY A O 1
ATOM 636 N N . GLY A 1 87 ? -12.384 -8.555 6.018 1.00 78.31 87 GLY A N 1
ATOM 637 C CA . GLY A 1 87 ? -11.641 -7.846 4.971 1.00 78.31 87 GLY A CA 1
ATOM 638 C C . GLY A 1 87 ? -12.214 -6.474 4.609 1.00 78.31 87 GLY A C 1
ATOM 639 O O . GLY A 1 87 ? -11.804 -5.887 3.608 1.00 78.31 87 GLY A O 1
ATOM 640 N N . THR A 1 88 ? -13.200 -5.986 5.362 1.00 83.19 88 THR A N 1
ATOM 641 C CA . THR A 1 88 ? -13.762 -4.640 5.220 1.00 83.19 88 THR A CA 1
ATOM 642 C C . THR A 1 88 ? -13.604 -3.896 6.535 1.00 83.19 88 THR A C 1
ATOM 644 O O . THR A 1 88 ? -13.956 -4.411 7.597 1.00 83.19 88 THR A O 1
ATOM 647 N N . ASN A 1 89 ? -13.089 -2.673 6.454 1.00 89.56 89 ASN A N 1
ATOM 648 C CA . ASN A 1 89 ? -12.876 -1.823 7.613 1.00 89.56 89 ASN A CA 1
ATOM 649 C C . ASN A 1 89 ? -14.159 -1.078 7.981 1.00 89.56 89 ASN A C 1
ATOM 651 O O . ASN A 1 89 ? -14.814 -0.490 7.122 1.00 89.56 89 ASN A O 1
ATOM 655 N N . TYR A 1 90 ? -14.484 -1.052 9.270 1.00 92.81 90 TYR A N 1
ATOM 656 C CA . TYR A 1 90 ? -15.625 -0.321 9.813 1.00 92.81 90 TYR A CA 1
ATOM 657 C C . TYR A 1 90 ? -15.213 0.575 10.979 1.00 92.81 90 TYR A C 1
ATOM 659 O O . TYR A 1 90 ? -14.321 0.234 11.751 1.00 92.81 90 TYR A O 1
ATOM 667 N N . SER A 1 91 ? -15.904 1.697 11.147 1.00 95.06 91 SER A N 1
ATOM 668 C CA . SER A 1 91 ? -15.939 2.452 12.396 1.00 95.06 91 SER A CA 1
ATOM 669 C C . SER A 1 91 ? -17.168 2.027 13.187 1.00 95.06 91 SER A C 1
ATOM 671 O O . SER A 1 91 ? -18.232 1.858 12.589 1.00 95.06 91 SER A O 1
ATOM 673 N N . LEU A 1 92 ? -17.051 1.902 14.508 1.00 97.50 92 LEU A N 1
ATOM 674 C CA . LEU A 1 92 ? -18.164 1.535 15.387 1.00 97.50 92 LEU A CA 1
ATOM 675 C C . LEU A 1 92 ? -18.400 2.611 16.444 1.00 97.50 92 LEU A C 1
ATOM 677 O O . LEU A 1 92 ? -17.455 3.057 17.094 1.00 97.50 92 LEU A O 1
ATOM 681 N N . ASP A 1 93 ? -19.666 2.925 16.697 1.00 98.31 93 ASP A N 1
ATOM 682 C CA . ASP A 1 93 ? -20.094 3.614 17.911 1.00 98.31 93 ASP A CA 1
ATOM 683 C C . ASP A 1 93 ? -20.769 2.598 18.840 1.00 98.31 93 ASP A C 1
ATOM 685 O O . ASP A 1 93 ? -21.801 2.005 18.505 1.00 98.31 93 ASP A O 1
ATOM 689 N N . LEU A 1 94 ? -20.181 2.398 20.020 1.00 98.44 94 LEU A N 1
ATOM 690 C CA . LEU A 1 94 ? -20.667 1.480 21.045 1.00 98.44 94 LEU A CA 1
ATOM 691 C C . LEU A 1 94 ? -21.202 2.284 22.242 1.00 98.44 94 LEU A C 1
ATOM 693 O O . LEU A 1 94 ? -20.436 2.762 23.077 1.00 98.44 94 LEU A O 1
ATOM 697 N N . ALA A 1 95 ? -22.519 2.457 22.336 1.00 98.44 95 ALA A N 1
ATOM 698 C CA . ALA A 1 95 ? -23.166 3.200 23.416 1.00 98.44 95 ALA A CA 1
ATOM 699 C C . ALA A 1 95 ? -23.180 2.400 24.728 1.00 98.44 95 ALA A C 1
ATOM 701 O O . ALA A 1 95 ? -23.586 1.241 24.744 1.00 98.44 95 ALA A O 1
ATOM 702 N N . LEU A 1 96 ? -22.780 3.004 25.846 1.00 98.25 96 LEU A N 1
ATOM 703 C CA . LEU A 1 96 ? -22.836 2.380 27.167 1.00 98.25 96 LEU A CA 1
ATOM 704 C C . LEU A 1 96 ? -24.299 2.195 27.602 1.00 98.25 96 LEU A C 1
ATOM 706 O O . LEU A 1 96 ? -25.050 3.163 27.698 1.00 98.25 96 LEU A O 1
ATOM 710 N N . ILE A 1 97 ? -24.692 0.957 27.909 1.00 97.12 97 ILE A N 1
ATOM 711 C CA . ILE A 1 97 ? -26.054 0.617 28.359 1.00 97.12 97 ILE A CA 1
ATOM 712 C C . ILE A 1 97 ? -26.109 0.093 29.799 1.00 97.12 97 ILE A C 1
ATOM 714 O O . ILE A 1 97 ? -27.172 0.104 30.416 1.00 97.12 97 ILE A O 1
ATOM 718 N N . SER A 1 98 ? -24.978 -0.351 30.349 1.00 96.69 98 SER A N 1
ATOM 719 C CA . SER A 1 98 ? -24.838 -0.767 31.746 1.00 96.69 98 SER A CA 1
ATOM 720 C C . SER A 1 98 ? -23.418 -0.483 32.222 1.00 96.69 98 SER A C 1
ATOM 722 O O 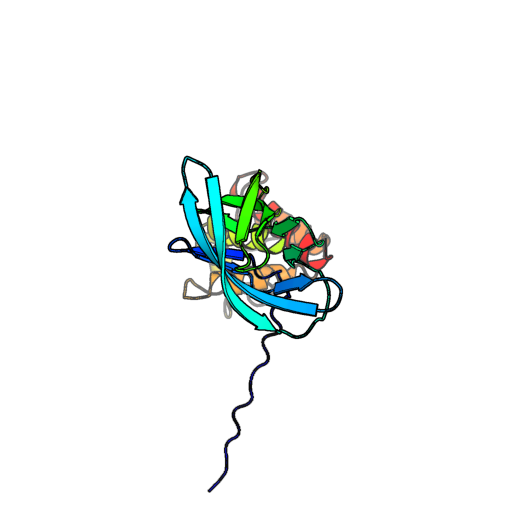. SER A 1 98 ? -22.474 -0.727 31.477 1.00 96.69 98 SER A O 1
ATOM 724 N N . GLY A 1 99 ? -23.264 0.027 33.446 1.00 93.50 99 GLY A N 1
ATOM 725 C CA . GLY A 1 99 ? -21.960 0.250 34.085 1.00 93.50 99 GLY A CA 1
ATOM 726 C C . GLY A 1 99 ? -21.520 -0.877 35.027 1.00 93.50 99 GLY A C 1
ATOM 727 O O . GLY A 1 99 ? -20.348 -0.932 35.381 1.00 93.50 99 GLY A O 1
ATOM 728 N N . ASP A 1 100 ? -22.435 -1.768 35.423 1.00 94.31 100 ASP A N 1
ATOM 729 C CA . ASP A 1 100 ? -22.157 -2.894 36.323 1.00 94.31 100 ASP A CA 1
ATOM 730 C C . ASP A 1 100 ? -23.075 -4.098 35.999 1.00 94.31 100 ASP A C 1
ATOM 732 O O . ASP A 1 100 ? -24.247 -4.096 36.387 1.00 94.31 100 ASP A O 1
ATOM 736 N N . PRO A 1 101 ? -22.599 -5.105 35.237 1.00 94.44 101 PRO A N 1
ATOM 737 C CA . PRO A 1 101 ? -21.321 -5.125 34.524 1.00 94.44 101 PRO A CA 1
ATOM 738 C C . PRO A 1 101 ? -21.301 -4.121 33.359 1.00 94.44 101 PRO A C 1
ATOM 740 O O . PRO A 1 101 ? -22.351 -3.791 32.791 1.00 94.44 101 PRO A O 1
ATOM 743 N N . ILE A 1 102 ? -20.102 -3.664 32.978 1.00 96.56 102 ILE A N 1
ATOM 744 C CA . ILE A 1 102 ? -19.914 -2.759 31.835 1.00 96.56 102 ILE A CA 1
ATOM 745 C C . ILE A 1 102 ? -20.363 -3.463 30.555 1.00 96.56 102 ILE A C 1
ATOM 747 O O . ILE A 1 102 ? -19.801 -4.487 30.163 1.00 96.56 102 ILE A 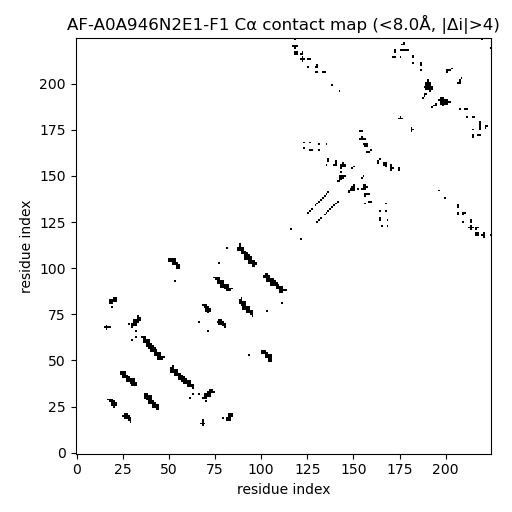O 1
ATOM 751 N N . THR A 1 103 ? -21.375 -2.892 29.910 1.00 97.25 103 THR A N 1
ATOM 752 C CA . THR A 1 103 ? -21.938 -3.397 28.658 1.00 97.25 103 THR A CA 1
ATOM 753 C C . THR A 1 103 ? -22.192 -2.236 27.713 1.00 97.25 103 THR A C 1
ATOM 755 O O . THR A 1 103 ? -22.858 -1.262 28.078 1.00 97.25 103 THR A O 1
ATOM 758 N N . PHE A 1 104 ? -21.699 -2.367 26.489 1.00 98.31 104 PHE A N 1
ATOM 759 C CA . PHE A 1 104 ? -21.982 -1.455 25.393 1.00 98.31 104 PHE A CA 1
ATOM 760 C C . PHE A 1 104 ? -22.962 -2.083 24.406 1.00 98.31 104 PHE A C 1
ATOM 762 O O . PHE A 1 104 ? -23.060 -3.300 24.320 1.00 98.31 104 PHE A O 1
ATOM 769 N N . ARG A 1 105 ? -23.660 -1.265 23.630 1.00 98.19 105 ARG A N 1
ATOM 770 C CA . ARG A 1 105 ? -24.510 -1.677 22.516 1.00 98.19 105 ARG A CA 1
ATOM 771 C C . ARG A 1 105 ? -24.031 -1.001 21.250 1.00 98.19 105 ARG A C 1
ATOM 773 O O . ARG A 1 105 ? -23.814 0.207 21.262 1.00 98.19 105 ARG A O 1
ATOM 780 N N . LEU A 1 106 ? -23.922 -1.752 20.159 1.00 98.06 106 LEU A N 1
ATOM 781 C CA . LEU A 1 106 ? -23.683 -1.168 18.843 1.00 98.06 106 LEU A CA 1
ATOM 782 C C . LEU A 1 106 ? -24.833 -0.218 18.497 1.00 98.06 106 LEU A C 1
ATOM 784 O O . LEU A 1 106 ? -25.974 -0.658 18.342 1.00 98.06 106 LEU A O 1
ATOM 788 N N . SER A 1 107 ? -24.534 1.075 18.416 1.00 97.56 107 SER A N 1
ATOM 789 C CA . SER A 1 107 ? -25.511 2.119 18.099 1.00 97.56 107 SER A CA 1
ATOM 790 C C . SER A 1 107 ? -25.373 2.641 16.677 1.00 97.56 107 SER A C 1
ATOM 792 O O . SER A 1 107 ? -26.380 3.025 16.089 1.00 97.56 107 SER A O 1
ATOM 794 N N . ASP A 1 108 ? -24.156 2.644 16.130 1.00 97.56 108 ASP A N 1
ATOM 795 C CA . ASP A 1 108 ? -23.898 3.027 14.744 1.00 97.56 108 ASP A CA 1
ATOM 796 C C . ASP A 1 108 ? -22.656 2.312 14.202 1.00 97.56 108 ASP A C 1
ATOM 798 O O . ASP A 1 108 ? -21.781 1.892 14.967 1.00 97.56 108 ASP A O 1
ATOM 802 N N . TYR A 1 109 ? -22.591 2.167 12.882 1.00 96.06 109 TYR A N 1
ATOM 803 C CA . TYR A 1 109 ? -21.405 1.700 12.177 1.00 96.06 109 TYR A CA 1
ATOM 804 C C . TYR A 1 109 ? -21.345 2.290 10.769 1.00 96.06 109 TYR A C 1
ATOM 806 O O . TYR A 1 109 ? -22.366 2.496 10.114 1.00 96.06 109 TYR A O 1
ATOM 814 N N . ALA A 1 110 ? -20.130 2.508 10.279 1.00 94.88 110 ALA A N 1
ATOM 815 C CA . ALA A 1 110 ? -19.899 2.971 8.917 1.00 94.88 110 ALA A CA 1
ATOM 816 C C . ALA A 1 110 ? -18.697 2.251 8.317 1.00 94.88 110 ALA A C 1
ATOM 818 O O . ALA A 1 110 ? -17.720 1.987 9.012 1.00 94.88 110 ALA A O 1
ATOM 819 N N . GLU A 1 111 ? -18.774 1.921 7.030 1.00 91.75 111 GLU A N 1
ATOM 820 C CA . GLU A 1 111 ? -17.615 1.434 6.289 1.00 91.75 111 GLU A CA 1
ATOM 821 C C . GLU A 1 111 ? -16.569 2.550 6.205 1.00 91.75 111 GLU A C 1
ATOM 823 O O . GLU A 1 111 ? -16.872 3.693 5.851 1.00 91.75 111 GLU A O 1
ATOM 828 N N . VAL A 1 112 ? -15.333 2.209 6.544 1.00 86.88 112 VAL A N 1
ATOM 829 C CA . VAL A 1 112 ? -14.186 3.102 6.460 1.00 86.88 112 VAL A CA 1
ATOM 830 C C . VAL A 1 112 ? -13.434 2.730 5.199 1.00 86.88 112 VAL A C 1
ATOM 832 O O . VAL A 1 112 ? -12.941 1.610 5.063 1.00 86.88 112 VAL A O 1
ATOM 835 N N . ALA A 1 113 ? -13.333 3.681 4.271 1.00 77.12 113 ALA A N 1
ATOM 836 C CA . ALA A 1 113 ? -12.494 3.500 3.099 1.00 77.12 113 ALA A CA 1
ATOM 837 C C . ALA A 1 113 ? -11.079 3.127 3.557 1.00 77.12 113 ALA A C 1
ATOM 839 O O . ALA A 1 113 ? -10.515 3.789 4.434 1.00 77.12 113 ALA A O 1
ATOM 840 N N . ALA A 1 114 ? -10.513 2.075 2.961 1.00 66.81 114 ALA A N 1
ATOM 841 C CA . ALA A 1 114 ? -9.122 1.730 3.199 1.00 66.81 114 ALA A CA 1
ATOM 842 C C . ALA A 1 114 ? -8.257 2.987 3.001 1.00 66.81 114 ALA A C 1
ATOM 844 O O . ALA A 1 114 ? -8.517 3.765 2.071 1.00 66.81 114 ALA A O 1
ATOM 845 N N . PRO A 1 115 ? -7.249 3.221 3.858 1.00 64.56 115 PRO A N 1
ATOM 846 C CA . PRO A 1 115 ? -6.354 4.345 3.655 1.00 64.56 115 PRO A CA 1
ATOM 847 C C . PRO A 1 115 ? -5.769 4.257 2.245 1.00 64.56 115 PRO A C 1
ATOM 849 O O . PRO A 1 115 ? -5.369 3.177 1.802 1.00 64.56 115 PRO A O 1
ATOM 852 N N . THR A 1 116 ? -5.723 5.386 1.532 1.00 71.12 116 THR A N 1
ATOM 853 C CA . THR A 1 116 ? -5.047 5.454 0.233 1.00 71.12 116 THR A CA 1
ATOM 854 C C . THR A 1 116 ? -3.633 4.895 0.412 1.00 71.12 116 THR A C 1
ATOM 856 O O . THR A 1 116 ? -2.892 5.426 1.248 1.00 71.12 116 THR A O 1
ATOM 859 N N . PRO A 1 117 ? -3.239 3.826 -0.308 1.00 79.31 117 PRO A N 1
ATOM 860 C CA . PRO A 1 117 ? -1.928 3.226 -0.113 1.00 79.31 117 PRO A CA 1
ATOM 861 C C . PRO A 1 117 ? -0.833 4.272 -0.319 1.00 79.31 117 PRO A C 1
ATOM 863 O O . PRO A 1 117 ? -0.921 5.093 -1.234 1.00 79.31 117 PRO A O 1
ATOM 866 N N . SER A 1 118 ? 0.208 4.250 0.515 1.00 87.81 118 SER A N 1
ATOM 867 C CA . SER A 1 118 ? 1.332 5.177 0.354 1.00 87.81 118 SER A CA 1
ATOM 868 C C . SER A 1 118 ? 1.962 5.033 -1.034 1.00 87.81 118 SER A C 1
ATOM 870 O O . SER A 1 118 ? 1.902 3.958 -1.641 1.00 87.81 118 SER A O 1
ATOM 872 N N . ALA A 1 119 ? 2.620 6.083 -1.531 1.00 92.50 119 ALA A N 1
ATOM 873 C CA . ALA A 1 119 ? 3.302 6.024 -2.823 1.00 92.50 119 ALA A CA 1
ATOM 874 C C . ALA A 1 119 ? 4.296 4.844 -2.899 1.00 92.50 119 ALA A C 1
ATOM 876 O O . ALA A 1 119 ? 4.373 4.154 -3.914 1.00 92.50 119 ALA A O 1
ATOM 877 N N . LEU A 1 120 ? 4.976 4.514 -1.790 1.00 93.75 120 LEU A N 1
ATOM 878 C CA . LEU A 1 120 ? 5.845 3.335 -1.709 1.00 93.75 120 LEU A CA 1
ATOM 879 C C . LEU A 1 120 ? 5.076 2.013 -1.835 1.00 93.75 120 LEU A C 1
ATOM 881 O O . LEU A 1 120 ? 5.544 1.105 -2.525 1.00 93.75 120 LEU A O 1
ATOM 885 N N . ALA A 1 121 ? 3.920 1.882 -1.180 1.00 92.19 121 ALA A N 1
ATOM 886 C CA . ALA A 1 121 ? 3.096 0.677 -1.267 1.00 92.19 121 ALA A CA 1
ATOM 887 C C . ALA A 1 121 ? 2.574 0.468 -2.698 1.00 92.19 121 ALA A C 1
ATOM 889 O O . ALA A 1 121 ? 2.639 -0.644 -3.229 1.00 92.19 121 ALA A O 1
ATOM 890 N N . GLN A 1 122 ? 2.147 1.550 -3.356 1.00 94.50 122 GLN A N 1
ATOM 891 C CA . GLN A 1 122 ? 1.739 1.527 -4.762 1.00 94.50 122 GLN A CA 1
ATOM 892 C C . GLN A 1 122 ? 2.914 1.159 -5.682 1.00 94.50 122 GLN A C 1
ATOM 894 O O . GLN A 1 122 ? 2.780 0.254 -6.505 1.00 94.50 122 GLN A O 1
ATOM 899 N N . ALA A 1 123 ? 4.090 1.780 -5.505 1.00 97.25 123 ALA A N 1
ATOM 900 C CA . ALA A 1 123 ? 5.293 1.467 -6.282 1.00 97.25 123 ALA A CA 1
ATOM 901 C C . ALA A 1 123 ? 5.707 -0.001 -6.124 1.00 97.25 123 ALA A C 1
ATOM 903 O O . ALA A 1 123 ? 6.043 -0.655 -7.108 1.00 97.25 123 ALA A O 1
ATOM 904 N N . THR A 1 124 ? 5.660 -0.522 -4.895 1.00 96.75 124 THR A N 1
ATOM 905 C CA . THR A 1 124 ? 6.022 -1.910 -4.574 1.00 96.75 124 THR A CA 1
ATOM 906 C C . THR A 1 124 ? 5.079 -2.901 -5.249 1.00 96.75 124 THR A C 1
ATOM 908 O O . THR A 1 124 ? 5.542 -3.864 -5.860 1.00 96.75 124 THR A O 1
ATOM 911 N N . THR A 1 125 ? 3.773 -2.634 -5.194 1.00 96.12 125 THR A N 1
ATOM 912 C CA . THR A 1 125 ? 2.746 -3.464 -5.839 1.00 96.12 125 THR A CA 1
ATOM 913 C C . THR A 1 125 ? 2.931 -3.465 -7.354 1.00 96.12 125 THR A C 1
ATOM 915 O O . THR A 1 125 ? 3.132 -4.517 -7.959 1.00 96.12 125 THR A O 1
ATOM 918 N N . LEU A 1 126 ? 3.000 -2.276 -7.964 1.00 97.62 126 LEU A N 1
ATOM 919 C CA . LEU A 1 126 ? 3.202 -2.134 -9.405 1.00 97.62 126 LEU A CA 1
ATOM 920 C C . LEU A 1 126 ? 4.511 -2.791 -9.866 1.00 97.62 126 LEU A C 1
ATOM 922 O O . LEU A 1 126 ? 4.565 -3.406 -10.934 1.00 97.62 126 LEU A O 1
ATOM 926 N N . PHE A 1 127 ? 5.564 -2.694 -9.050 1.00 98.44 127 PHE A N 1
ATOM 927 C CA . PHE A 1 127 ? 6.839 -3.332 -9.331 1.00 98.44 127 PHE A CA 1
ATOM 928 C C . PHE A 1 127 ? 6.719 -4.858 -9.391 1.00 98.44 127 PHE A C 1
ATOM 930 O O . PHE A 1 127 ? 7.185 -5.464 -10.359 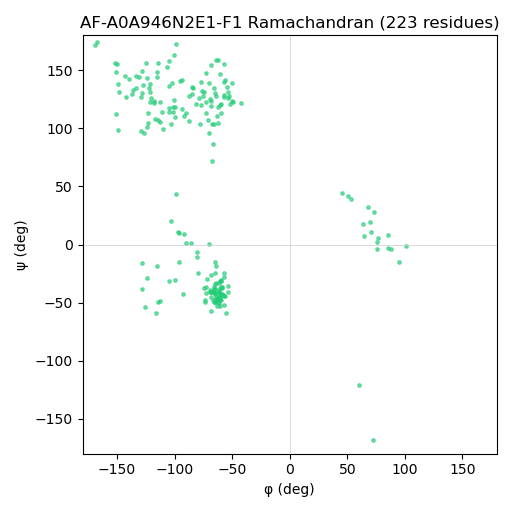1.00 98.44 127 PHE A O 1
ATOM 937 N N . GLY A 1 128 ? 6.087 -5.468 -8.387 1.00 96.94 128 GLY A N 1
ATOM 938 C CA . GLY A 1 128 ? 5.866 -6.913 -8.338 1.00 96.94 128 GLY A CA 1
ATOM 939 C C . GLY A 1 128 ? 5.011 -7.413 -9.501 1.00 96.94 128 GLY A C 1
ATOM 940 O O . GLY A 1 128 ? 5.401 -8.360 -10.186 1.00 96.94 128 GLY A O 1
ATOM 941 N N . ASP A 1 129 ? 3.900 -6.730 -9.771 1.00 96.69 129 ASP A N 1
ATOM 942 C CA . ASP A 1 129 ? 2.898 -7.185 -10.737 1.00 96.69 129 ASP A CA 1
ATOM 943 C C . ASP A 1 129 ? 3.350 -7.003 -12.192 1.00 96.69 129 ASP A C 1
ATOM 945 O O . ASP A 1 129 ? 3.069 -7.833 -13.061 1.00 96.69 129 ASP A O 1
ATOM 949 N N . SER A 1 130 ? 4.058 -5.906 -12.480 1.00 96.56 130 SER A N 1
ATOM 950 C CA . SER A 1 130 ? 4.266 -5.451 -13.861 1.00 96.56 130 SER A CA 1
ATOM 951 C C . SER A 1 130 ? 5.718 -5.186 -14.254 1.00 96.56 130 SER A C 1
ATOM 953 O O . SER A 1 130 ? 6.000 -5.098 -15.450 1.00 96.56 130 SER A O 1
ATOM 955 N N . ILE A 1 131 ? 6.657 -5.064 -13.309 1.00 98.38 131 ILE A N 1
ATOM 956 C CA . ILE A 1 131 ? 8.023 -4.598 -13.611 1.00 98.38 131 ILE A CA 1
ATOM 957 C C . ILE A 1 131 ? 9.074 -5.689 -13.413 1.00 98.38 131 ILE A C 1
ATOM 959 O O . ILE A 1 131 ? 9.892 -5.891 -14.313 1.00 98.38 131 ILE A O 1
ATOM 963 N N . GLU A 1 132 ? 9.068 -6.405 -12.286 1.00 98.38 132 GLU A N 1
ATOM 964 C CA . GLU A 1 132 ? 10.128 -7.362 -11.937 1.00 98.38 132 GLU A CA 1
ATOM 965 C C . GLU A 1 132 ? 10.317 -8.394 -13.053 1.00 98.38 132 GLU A C 1
ATOM 967 O O . GLU A 1 132 ? 11.380 -8.471 -13.664 1.00 98.38 132 GLU A O 1
ATOM 972 N N . THR A 1 133 ? 9.271 -9.145 -13.393 1.00 97.75 133 THR A N 1
ATOM 973 C CA . THR A 1 133 ? 9.380 -10.206 -14.402 1.00 97.75 133 THR A CA 1
ATOM 974 C C . THR A 1 133 ? 9.491 -9.637 -15.819 1.00 97.75 133 THR A C 1
ATOM 976 O O . THR A 1 133 ? 10.384 -10.015 -16.580 1.00 97.75 133 THR A O 1
ATOM 979 N N . GLN A 1 134 ? 8.595 -8.717 -16.185 1.00 97.25 134 GLN A N 1
ATOM 980 C CA . GLN A 1 134 ? 8.398 -8.298 -17.580 1.00 97.25 134 GLN A CA 1
ATOM 981 C C . GLN A 1 134 ? 9.445 -7.289 -18.074 1.00 97.25 134 GLN A C 1
ATOM 983 O O . GLN A 1 134 ? 9.697 -7.192 -19.279 1.00 97.25 134 GLN A O 1
ATOM 988 N N . ILE A 1 135 ? 10.066 -6.539 -17.158 1.00 97.94 135 ILE A N 1
ATOM 989 C CA . ILE A 1 135 ? 11.045 -5.500 -17.486 1.00 97.94 135 ILE A CA 1
ATOM 990 C C . ILE A 1 135 ? 12.413 -5.859 -16.915 1.00 97.94 135 ILE A C 1
ATOM 992 O O . ILE A 1 135 ? 13.368 -6.009 -17.681 1.00 97.94 135 ILE A O 1
ATOM 996 N N . VAL A 1 136 ? 12.534 -6.035 -15.598 1.00 98.44 136 VAL A N 1
ATOM 997 C CA . VAL A 1 136 ? 13.849 -6.209 -14.965 1.00 98.44 136 VAL A CA 1
ATOM 998 C C . VAL A 1 136 ? 14.477 -7.536 -15.369 1.00 98.44 136 VAL A C 1
ATOM 1000 O O . VAL A 1 136 ? 15.566 -7.550 -15.949 1.00 98.44 136 VAL A O 1
ATOM 1003 N N . GLN A 1 137 ? 13.785 -8.646 -15.123 1.00 98.19 137 GLN A N 1
ATOM 1004 C CA . GLN A 1 137 ? 14.305 -9.979 -15.411 1.00 98.19 137 GLN A CA 1
ATOM 1005 C C . GLN A 1 137 ? 14.413 -10.221 -16.918 1.00 98.19 137 GLN A C 1
ATOM 1007 O O . GLN A 1 137 ? 15.464 -10.656 -17.382 1.00 98.19 137 GLN A O 1
ATOM 1012 N N . ALA A 1 138 ? 13.388 -9.867 -17.698 1.00 96.94 138 ALA A N 1
ATOM 1013 C CA . ALA A 1 138 ? 13.375 -10.123 -19.138 1.00 96.94 138 ALA A CA 1
ATOM 1014 C C . ALA A 1 138 ? 14.326 -9.233 -19.963 1.00 96.94 138 ALA A C 1
ATOM 1016 O O . ALA A 1 138 ? 14.775 -9.660 -21.027 1.00 96.94 138 ALA A O 1
ATOM 1017 N N . LYS A 1 139 ? 14.606 -7.995 -19.528 1.00 96.62 139 LYS A N 1
ATOM 1018 C CA . LYS A 1 139 ? 15.323 -7.000 -20.350 1.00 96.62 139 LYS A CA 1
ATOM 1019 C C . LYS A 1 139 ? 16.549 -6.434 -19.643 1.00 96.62 139 LYS A C 1
ATOM 1021 O O . LYS A 1 139 ? 17.652 -6.481 -20.181 1.00 96.62 139 LYS A O 1
ATOM 1026 N N . CYS A 1 140 ? 16.388 -5.905 -18.432 1.00 97.50 140 CYS A N 1
ATOM 1027 C CA . CYS A 1 140 ? 17.446 -5.127 -17.786 1.00 97.50 140 CYS A CA 1
ATOM 1028 C C . CYS A 1 140 ? 18.613 -5.994 -17.301 1.00 97.50 140 CYS A C 1
ATOM 1030 O O . CYS A 1 140 ? 19.777 -5.631 -17.491 1.00 97.50 140 CYS A O 1
ATOM 1032 N N . THR A 1 141 ? 18.330 -7.161 -16.715 1.00 97.44 141 THR A N 1
ATOM 1033 C CA . THR A 1 141 ? 19.368 -8.039 -16.147 1.00 97.44 141 THR A CA 1
ATOM 1034 C C . THR A 1 141 ? 20.332 -8.599 -17.197 1.00 97.44 141 THR A C 1
ATOM 1036 O O . THR A 1 141 ? 21.416 -9.054 -16.841 1.00 97.44 141 THR A O 1
ATOM 1039 N N . VAL A 1 142 ? 20.000 -8.516 -18.490 1.00 95.44 142 VAL A N 1
ATOM 1040 C CA . VAL A 1 142 ? 20.892 -8.908 -19.594 1.00 95.44 142 VAL A CA 1
ATOM 1041 C C . VAL A 1 142 ? 22.182 -8.080 -19.606 1.00 95.44 142 VAL A C 1
ATOM 1043 O O . VAL A 1 142 ? 23.232 -8.596 -19.977 1.00 95.44 142 VAL A O 1
ATOM 1046 N N . CYS A 1 143 ? 22.130 -6.820 -19.159 1.00 97.56 143 CYS A N 1
ATOM 1047 C CA . CYS A 1 143 ? 23.285 -5.915 -19.156 1.00 97.56 143 CYS A CA 1
ATOM 1048 C C . CYS A 1 143 ? 23.605 -5.336 -17.772 1.00 97.56 143 CYS A C 1
ATOM 1050 O O . CYS A 1 143 ? 24.766 -5.042 -17.492 1.00 97.56 143 CYS A O 1
ATOM 1052 N N . HIS A 1 144 ? 22.598 -5.178 -16.911 1.00 97.69 144 HIS A N 1
ATOM 1053 C CA . HIS A 1 144 ? 22.673 -4.470 -15.630 1.00 97.69 144 HIS A CA 1
ATOM 1054 C C . HIS A 1 144 ? 22.844 -5.417 -14.433 1.00 97.69 144 HIS A C 1
ATOM 1056 O O . HIS A 1 144 ? 22.189 -5.259 -13.409 1.00 97.69 144 HIS A O 1
ATOM 1062 N N . LYS A 1 145 ? 23.712 -6.424 -14.549 1.00 96.75 145 LYS A N 1
ATOM 1063 C CA . LYS A 1 145 ? 24.165 -7.234 -13.404 1.00 96.75 145 LYS A CA 1
ATOM 1064 C C . LYS A 1 145 ? 25.645 -7.003 -13.165 1.00 96.75 145 LYS A C 1
ATOM 1066 O O . LYS A 1 145 ? 26.375 -6.664 -14.093 1.00 96.75 145 LYS A O 1
ATOM 1071 N N . VAL A 1 146 ? 26.085 -7.253 -11.934 1.00 95.94 146 VAL A N 1
ATOM 1072 C CA . VAL A 1 146 ? 27.508 -7.240 -11.578 1.00 95.94 146 VAL A CA 1
ATOM 1073 C C . VAL A 1 146 ? 28.292 -8.152 -12.527 1.00 95.94 146 VAL A C 1
ATOM 1075 O O . VAL A 1 146 ? 27.938 -9.315 -12.717 1.00 95.94 146 VAL A O 1
ATOM 1078 N N . GLY A 1 147 ? 29.349 -7.606 -13.126 1.00 94.75 147 GLY A N 1
ATOM 1079 C CA . GLY A 1 147 ? 30.208 -8.297 -14.089 1.00 94.75 147 GLY A CA 1
ATOM 1080 C C . GLY A 1 147 ? 29.750 -8.204 -15.548 1.00 94.75 147 GLY A C 1
ATOM 1081 O O . GLY A 1 147 ? 30.465 -8.680 -16.424 1.00 94.75 147 GLY A O 1
ATOM 1082 N N . LEU A 1 148 ? 28.599 -7.585 -15.836 1.00 96.06 148 LEU A N 1
ATOM 1083 C CA . LEU A 1 148 ? 28.114 -7.365 -17.202 1.00 96.06 148 LEU A CA 1
ATOM 1084 C C . LEU A 1 148 ? 28.415 -5.949 -17.706 1.00 96.06 148 LEU A C 1
ATOM 1086 O O . LEU A 1 148 ? 28.884 -5.080 -16.967 1.00 96.06 148 LEU A O 1
ATOM 1090 N N . ILE A 1 149 ? 28.143 -5.721 -18.991 1.00 95.12 149 ILE A N 1
ATOM 1091 C CA . ILE A 1 149 ? 28.554 -4.519 -19.727 1.00 95.12 149 ILE A CA 1
ATOM 1092 C C . ILE A 1 149 ? 28.059 -3.200 -19.110 1.00 95.12 149 ILE A C 1
ATOM 1094 O O . ILE A 1 149 ? 28.731 -2.182 -19.250 1.00 95.12 149 ILE A O 1
ATOM 1098 N N . ALA A 1 150 ? 26.930 -3.203 -18.393 1.00 95.81 150 ALA A N 1
ATOM 1099 C CA . ALA A 1 150 ? 26.375 -2.015 -17.746 1.00 95.81 150 ALA A CA 1
ATOM 1100 C C . ALA A 1 150 ? 26.613 -1.973 -16.223 1.00 95.81 150 ALA A C 1
ATOM 1102 O O . ALA A 1 150 ? 25.939 -1.224 -15.521 1.00 95.81 150 ALA A O 1
ATOM 1103 N N . SER A 1 151 ? 27.597 -2.717 -15.698 1.00 93.06 151 SER A N 1
ATOM 1104 C CA . SER A 1 151 ? 27.871 -2.779 -14.248 1.00 93.06 151 SER A CA 1
ATOM 1105 C C . SER A 1 151 ? 28.149 -1.417 -13.592 1.00 93.06 151 SER A C 1
ATOM 1107 O O . SER A 1 151 ? 27.933 -1.247 -12.397 1.00 93.06 151 SER A O 1
ATOM 1109 N N . ASN A 1 152 ? 28.614 -0.436 -14.368 1.00 92.19 152 ASN A N 1
ATOM 1110 C CA . ASN A 1 152 ? 28.963 0.897 -13.873 1.00 92.19 152 ASN A CA 1
ATOM 1111 C C . ASN A 1 152 ? 27.835 1.927 -14.054 1.00 92.19 152 ASN A C 1
ATOM 1113 O O . ASN A 1 152 ? 28.066 3.120 -13.884 1.00 92.19 152 ASN A O 1
ATOM 1117 N N . SER A 1 153 ? 26.621 1.508 -14.430 1.00 91.44 153 SER A N 1
ATOM 1118 C CA . SER A 1 153 ? 25.535 2.442 -14.757 1.00 91.44 153 SER A CA 1
ATOM 1119 C C . SER A 1 153 ? 24.804 3.017 -13.539 1.00 91.44 153 SER A C 1
ATOM 1121 O O . SER A 1 153 ? 23.904 3.834 -13.718 1.00 91.44 153 SER A O 1
ATOM 1123 N N . GLY A 1 154 ? 25.108 2.544 -12.326 1.00 92.31 154 GLY A N 1
ATOM 1124 C CA . GLY A 1 154 ? 24.353 2.865 -11.107 1.00 92.31 154 GLY A CA 1
ATOM 1125 C C . GLY A 1 154 ? 23.010 2.130 -10.972 1.00 92.31 154 GLY A C 1
ATOM 1126 O O . GLY A 1 154 ? 22.361 2.254 -9.942 1.00 92.31 154 GLY A O 1
ATOM 1127 N N . LEU A 1 155 ? 22.613 1.340 -11.976 1.00 96.12 155 LEU A N 1
ATOM 1128 C CA . LEU A 1 155 ? 21.467 0.427 -11.927 1.00 96.12 155 LEU A CA 1
ATOM 1129 C C . LEU A 1 155 ? 22.007 -0.996 -11.995 1.00 96.12 155 LEU A C 1
ATOM 1131 O O . LEU A 1 155 ? 22.460 -1.439 -13.052 1.00 96.12 155 LEU A O 1
ATOM 1135 N N . LEU A 1 156 ? 21.992 -1.675 -10.852 1.00 97.94 156 LEU A N 1
ATOM 1136 C CA . LEU A 1 156 ? 22.479 -3.038 -10.690 1.00 97.94 156 LEU A CA 1
ATOM 1137 C C . LEU A 1 156 ? 21.358 -3.912 -10.140 1.00 97.94 156 LEU A C 1
ATOM 1139 O O . LEU A 1 156 ? 20.936 -3.750 -8.999 1.00 97.94 156 LEU A O 1
ATOM 1143 N N . PHE A 1 157 ? 20.903 -4.846 -10.963 1.00 98.31 157 PHE A N 1
ATOM 1144 C CA . PHE A 1 157 ? 19.851 -5.795 -10.637 1.00 98.31 157 PHE A CA 1
ATOM 1145 C C . PHE A 1 157 ? 20.433 -7.160 -10.268 1.00 98.31 157 PHE A C 1
ATOM 1147 O O . PHE A 1 157 ? 21.578 -7.496 -10.586 1.00 98.31 157 PHE A O 1
ATOM 1154 N N . VAL A 1 158 ? 19.609 -7.975 -9.621 1.00 98.12 158 VAL A N 1
ATOM 1155 C CA . VAL A 1 158 ? 19.880 -9.378 -9.316 1.00 98.12 158 VAL A CA 1
ATOM 1156 C C . VAL A 1 158 ? 18.885 -10.274 -10.052 1.00 98.12 158 VAL A C 1
ATOM 1158 O O . VAL A 1 158 ? 17.738 -9.893 -10.293 1.00 98.12 158 VAL A O 1
ATOM 1161 N N . SER A 1 159 ? 19.330 -11.478 -10.417 1.00 97.75 159 SER A N 1
ATOM 1162 C CA . SER A 1 159 ? 18.450 -12.504 -10.987 1.00 97.75 159 SER A CA 1
ATOM 1163 C C . SER A 1 159 ? 17.368 -12.926 -9.986 1.00 97.75 159 SER A C 1
ATOM 1165 O O . SER A 1 159 ? 17.561 -12.787 -8.775 1.00 97.75 159 SER A O 1
ATOM 1167 N N . THR A 1 160 ? 16.275 -13.497 -10.494 1.00 96.81 160 THR A N 1
ATOM 1168 C CA . THR A 1 160 ? 15.168 -14.034 -9.691 1.00 96.81 160 THR A CA 1
ATOM 1169 C C . THR A 1 160 ? 15.648 -14.966 -8.580 1.00 96.81 160 THR A C 1
ATOM 1171 O O . THR A 1 160 ? 16.338 -15.955 -8.830 1.00 96.81 160 THR A O 1
ATOM 1174 N N . ARG A 1 161 ? 15.264 -14.624 -7.352 1.00 94.56 161 ARG A N 1
ATOM 1175 C CA . ARG A 1 161 ? 15.445 -15.382 -6.108 1.00 94.56 161 ARG A CA 1
ATOM 1176 C C . ARG A 1 161 ? 14.604 -14.721 -5.019 1.00 94.56 161 ARG A C 1
ATOM 1178 O O . ARG A 1 161 ? 14.130 -13.602 -5.216 1.00 94.56 161 ARG A O 1
ATOM 1185 N N . ASP A 1 162 ? 14.494 -15.349 -3.858 1.00 93.25 162 ASP A N 1
ATOM 1186 C CA . ASP A 1 162 ? 13.824 -14.738 -2.709 1.00 93.25 162 ASP A CA 1
ATOM 1187 C C . ASP A 1 162 ? 14.428 -13.357 -2.401 1.00 93.25 162 ASP A C 1
ATOM 1189 O O . ASP A 1 162 ? 15.647 -13.192 -2.293 1.00 93.25 162 ASP A O 1
ATOM 1193 N N . GLY A 1 163 ? 13.567 -12.338 -2.340 1.00 93.31 163 GLY A N 1
ATOM 1194 C CA . GLY A 1 163 ? 13.968 -10.944 -2.131 1.00 93.31 163 GLY A CA 1
ATOM 1195 C C . GLY A 1 163 ? 14.564 -10.223 -3.351 1.00 93.31 163 GLY A C 1
ATOM 1196 O O . GLY A 1 163 ? 14.994 -9.073 -3.205 1.00 93.31 163 GLY A O 1
ATOM 1197 N N . SER A 1 164 ? 14.587 -10.829 -4.551 1.00 95.94 164 SER A N 1
ATOM 1198 C CA . SER A 1 164 ? 15.067 -10.143 -5.767 1.00 95.94 164 SER A CA 1
ATOM 1199 C C . SER A 1 164 ? 14.241 -8.902 -6.073 1.00 95.94 164 SER A C 1
ATOM 1201 O O . SER A 1 164 ? 14.820 -7.854 -6.335 1.00 95.94 164 SER A O 1
ATOM 1203 N N . ALA A 1 165 ? 12.914 -8.992 -5.945 1.00 97.31 165 ALA A N 1
ATOM 1204 C CA . ALA A 1 165 ? 12.022 -7.882 -6.253 1.00 97.31 165 ALA A CA 1
ATOM 1205 C C . ALA A 1 165 ? 12.307 -6.651 -5.376 1.00 97.31 165 ALA A C 1
ATOM 1207 O O . ALA A 1 165 ? 12.497 -5.555 -5.893 1.00 97.31 165 ALA A O 1
ATOM 1208 N N . ALA A 1 166 ? 12.443 -6.844 -4.061 1.00 97.19 166 ALA A N 1
ATOM 1209 C CA . ALA A 1 166 ? 12.806 -5.768 -3.141 1.00 97.19 166 ALA A CA 1
ATOM 1210 C C . ALA A 1 166 ? 14.187 -5.178 -3.477 1.00 97.19 166 ALA A C 1
ATOM 1212 O O . ALA A 1 166 ? 14.339 -3.963 -3.567 1.00 97.19 166 ALA A O 1
ATOM 1213 N N . THR A 1 167 ? 15.177 -6.038 -3.743 1.00 97.94 167 THR A N 1
ATOM 1214 C CA . THR A 1 167 ? 16.535 -5.609 -4.120 1.00 97.94 167 THR A CA 1
ATOM 1215 C C . THR A 1 167 ? 16.527 -4.771 -5.405 1.00 97.94 167 THR A C 1
ATOM 1217 O O . THR A 1 167 ? 17.174 -3.727 -5.481 1.00 97.94 167 THR A O 1
ATOM 1220 N N . ASN A 1 168 ? 15.780 -5.210 -6.416 1.00 98.56 168 ASN A N 1
ATOM 1221 C CA . ASN A 1 168 ? 15.705 -4.558 -7.718 1.00 98.56 168 ASN A CA 1
ATOM 1222 C C . ASN A 1 168 ? 14.904 -3.250 -7.666 1.00 98.56 168 ASN A C 1
ATOM 1224 O O . ASN A 1 168 ? 15.299 -2.274 -8.304 1.00 98.56 168 ASN A O 1
ATOM 1228 N N . LEU A 1 169 ? 13.836 -3.189 -6.866 1.00 98.69 169 LEU A N 1
ATOM 1229 C CA . LEU A 1 169 ? 13.112 -1.949 -6.588 1.00 98.69 169 LEU A CA 1
ATOM 1230 C C . LEU A 1 169 ? 14.023 -0.922 -5.899 1.00 98.69 169 LEU A C 1
ATOM 1232 O O . LEU A 1 169 ? 14.082 0.235 -6.317 1.00 98.69 169 LEU A O 1
ATOM 1236 N N . SER A 1 170 ? 14.801 -1.348 -4.896 1.00 98.06 170 SER A N 1
ATOM 1237 C CA . SER A 1 170 ? 15.782 -0.479 -4.238 1.00 98.06 170 SER A CA 1
ATOM 1238 C C . SER A 1 170 ? 16.858 0.025 -5.201 1.00 98.06 170 SER A C 1
ATOM 1240 O O . SER A 1 170 ? 17.297 1.163 -5.064 1.00 98.06 170 SER A O 1
ATOM 1242 N N . ALA A 1 171 ? 17.263 -0.762 -6.205 1.00 98.44 171 ALA A N 1
ATOM 1243 C CA . ALA A 1 171 ? 18.197 -0.294 -7.230 1.00 98.44 171 ALA A CA 1
ATOM 1244 C C . ALA A 1 171 ? 17.631 0.901 -8.021 1.00 98.44 171 ALA A C 1
ATOM 1246 O O . ALA A 1 171 ? 18.353 1.873 -8.249 1.00 98.44 171 ALA A O 1
ATOM 1247 N N . PHE A 1 172 ? 16.339 0.877 -8.372 1.00 98.62 172 PHE A N 1
ATOM 1248 C CA . PHE A 1 172 ? 15.672 2.033 -8.979 1.00 98.62 172 PHE A CA 1
ATOM 1249 C C . PHE A 1 172 ? 15.601 3.222 -8.024 1.00 98.62 172 PHE A C 1
ATOM 1251 O O . PHE A 1 172 ? 16.006 4.318 -8.404 1.00 98.62 172 PHE A O 1
ATOM 1258 N N . ALA A 1 173 ? 15.145 3.014 -6.786 1.00 98.00 173 ALA A N 1
ATOM 1259 C CA . ALA A 1 173 ? 15.042 4.083 -5.794 1.00 98.00 173 ALA A CA 1
ATOM 1260 C C . ALA A 1 173 ? 16.398 4.776 -5.555 1.00 98.00 173 ALA A C 1
ATOM 1262 O O . ALA A 1 173 ? 16.481 6.006 -5.563 1.00 98.00 173 ALA A O 1
ATOM 1263 N N . ASN A 1 174 ? 17.474 3.996 -5.431 1.00 97.75 174 ASN A N 1
ATOM 1264 C CA . ASN A 1 174 ? 18.833 4.503 -5.240 1.00 97.75 174 ASN A CA 1
ATOM 1265 C C . ASN A 1 174 ? 19.346 5.282 -6.456 1.00 97.75 174 ASN A C 1
ATOM 1267 O O . ASN A 1 174 ? 20.019 6.295 -6.292 1.00 97.75 174 ASN A O 1
ATOM 1271 N N . TYR A 1 175 ? 19.033 4.832 -7.673 1.00 98.06 175 TYR A N 1
ATOM 1272 C CA . TYR A 1 175 ? 19.408 5.557 -8.886 1.00 98.06 175 TYR A CA 1
ATOM 1273 C C . TYR A 1 175 ? 18.636 6.872 -9.042 1.00 98.06 175 TYR A C 1
ATOM 1275 O O . TYR A 1 175 ? 19.196 7.878 -9.483 1.00 98.06 175 TYR A O 1
ATOM 1283 N N . LEU A 1 176 ? 17.345 6.865 -8.695 1.00 98.19 176 LEU A N 1
ATOM 1284 C CA . LEU A 1 176 ? 16.510 8.059 -8.722 1.00 98.19 176 LEU A CA 1
ATOM 1285 C C . LEU A 1 176 ? 17.049 9.116 -7.764 1.00 98.19 176 LEU A C 1
ATOM 1287 O O . LEU A 1 176 ? 17.241 10.250 -8.193 1.00 98.19 176 LEU A O 1
ATOM 1291 N N . ASN A 1 177 ? 17.320 8.745 -6.507 1.00 95.94 177 ASN A N 1
ATOM 1292 C CA . ASN A 1 177 ? 17.841 9.644 -5.473 1.00 95.94 177 ASN A CA 1
ATOM 1293 C C . ASN A 1 177 ? 17.097 11.002 -5.429 1.00 95.94 177 ASN A C 1
ATOM 1295 O O . ASN A 1 177 ? 17.720 12.063 -5.419 1.00 95.94 177 ASN A O 1
ATOM 1299 N N . GLY A 1 178 ? 15.762 10.974 -5.511 1.00 94.12 178 GLY A N 1
ATOM 1300 C CA . GLY A 1 178 ? 14.896 12.159 -5.518 1.00 94.12 178 GLY A CA 1
ATOM 1301 C C . GLY A 1 178 ? 14.947 13.015 -6.793 1.00 94.12 178 GLY A C 1
ATOM 1302 O O . GLY A 1 178 ? 14.426 14.126 -6.802 1.00 94.12 178 GLY A O 1
ATOM 1303 N N . SER A 1 179 ? 15.582 12.547 -7.872 1.00 97.19 179 SER A N 1
ATOM 1304 C CA . SER A 1 179 ? 15.822 13.332 -9.088 1.00 97.19 179 SER A CA 1
ATOM 1305 C C . SER A 1 179 ? 14.851 12.996 -10.222 1.00 97.19 179 SER A C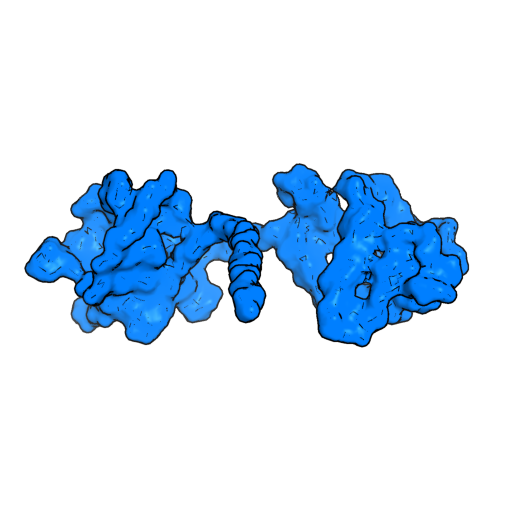 1
ATOM 1307 O O . SER A 1 179 ? 14.941 11.939 -10.857 1.00 97.19 179 SER A O 1
ATOM 1309 N N . GLU A 1 180 ? 14.000 13.961 -10.583 1.00 97.56 180 GLU A N 1
ATOM 1310 C CA . GLU A 1 180 ? 13.166 13.888 -11.794 1.00 97.56 180 GLU A CA 1
ATOM 1311 C C . GLU A 1 180 ? 14.020 13.767 -13.068 1.00 97.56 180 GLU A C 1
ATOM 1313 O O . GLU A 1 180 ? 13.648 13.083 -14.020 1.00 97.56 180 GLU A O 1
ATOM 1318 N N . ALA A 1 181 ? 15.225 14.349 -13.079 1.00 98.06 181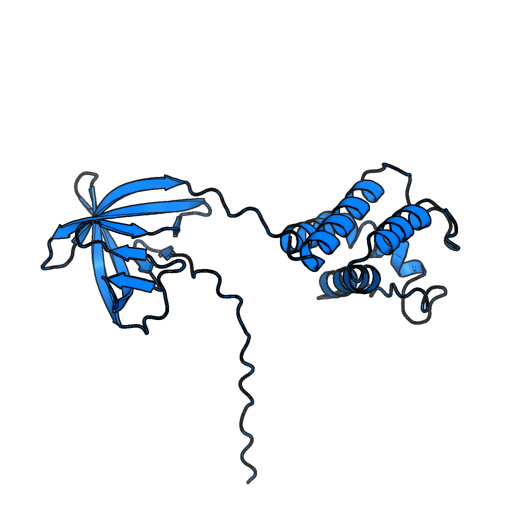 ALA A N 1
ATOM 1319 C CA . ALA A 1 181 ? 16.152 14.198 -14.198 1.00 98.06 181 ALA A CA 1
ATOM 1320 C C . ALA A 1 181 ? 16.645 12.746 -14.346 1.00 98.06 181 ALA A C 1
ATOM 1322 O O . ALA A 1 181 ? 16.785 12.257 -15.470 1.00 98.06 181 ALA A O 1
ATOM 1323 N N . SER A 1 182 ? 16.866 12.032 -13.235 1.00 98.00 182 SER A N 1
ATOM 1324 C CA . SER A 1 182 ? 17.205 10.602 -13.256 1.00 98.00 182 SER A CA 1
ATOM 1325 C C . SER A 1 182 ? 16.034 9.762 -13.771 1.00 98.00 182 SER A C 1
ATOM 1327 O O . SER A 1 182 ? 16.241 8.869 -14.597 1.00 98.00 182 SER A O 1
ATOM 1329 N N . ARG A 1 183 ? 14.798 10.083 -13.364 1.00 98.31 183 ARG A N 1
ATOM 1330 C CA . ARG A 1 183 ? 13.578 9.444 -13.885 1.00 98.31 183 ARG A CA 1
ATOM 1331 C C . ARG A 1 183 ? 13.433 9.646 -15.393 1.00 98.31 183 ARG A C 1
ATOM 1333 O O . ARG A 1 183 ? 13.317 8.669 -16.135 1.00 98.31 183 ARG A O 1
ATOM 1340 N N . ALA A 1 184 ? 13.502 10.894 -15.856 1.00 98.12 184 ALA A N 1
ATOM 1341 C CA . ALA A 1 184 ? 13.420 11.236 -17.274 1.00 98.12 184 ALA A CA 1
ATOM 1342 C C . ALA A 1 184 ? 14.525 10.547 -18.089 1.00 98.12 184 ALA A C 1
ATOM 1344 O O . ALA A 1 184 ? 14.287 10.081 -19.206 1.00 98.12 184 ALA A O 1
ATOM 1345 N N . ARG A 1 185 ? 15.728 10.419 -17.513 1.00 97.50 185 ARG A N 1
ATOM 1346 C CA . ARG A 1 185 ? 16.837 9.696 -18.135 1.00 97.50 185 ARG A CA 1
ATOM 1347 C C . ARG A 1 185 ? 16.535 8.213 -18.319 1.00 97.50 185 ARG A C 1
ATOM 1349 O O . ARG A 1 185 ? 16.763 7.722 -19.422 1.00 97.50 185 ARG A O 1
ATOM 1356 N N . ILE A 1 186 ? 16.018 7.509 -17.305 1.00 97.69 186 ILE A N 1
ATOM 1357 C CA . ILE A 1 186 ? 15.634 6.093 -17.455 1.00 97.69 186 ILE A CA 1
ATOM 1358 C C . ILE A 1 186 ? 14.623 5.953 -18.593 1.00 97.69 186 ILE A C 1
ATOM 1360 O O . ILE A 1 186 ? 14.859 5.173 -19.515 1.00 97.69 186 ILE A O 1
ATOM 1364 N N . LEU A 1 187 ? 13.541 6.738 -18.559 1.00 98.31 187 LEU A N 1
ATOM 1365 C CA . LEU A 1 187 ? 12.455 6.654 -19.541 1.00 98.31 187 LEU A CA 1
ATOM 1366 C C . LEU A 1 187 ? 12.928 6.960 -20.966 1.00 98.31 187 LEU A C 1
ATOM 1368 O O . LEU A 1 187 ? 12.556 6.265 -21.906 1.00 98.31 187 LEU A O 1
ATOM 1372 N N . SER A 1 188 ? 13.827 7.929 -21.130 1.00 97.94 188 SER A N 1
ATOM 1373 C CA . SER A 1 188 ? 14.455 8.208 -22.422 1.00 97.94 188 SER A CA 1
ATOM 1374 C C . SER A 1 188 ? 15.330 7.039 -22.893 1.00 97.94 188 SER A C 1
ATOM 1376 O O . SER A 1 188 ? 15.166 6.532 -24.005 1.00 97.94 188 SER A O 1
ATOM 1378 N N . MET A 1 189 ? 16.212 6.527 -22.030 1.00 97.44 189 MET A N 1
ATOM 1379 C CA . MET A 1 189 ? 17.163 5.476 -22.400 1.00 97.44 189 MET A CA 1
ATOM 1380 C C . MET A 1 189 ? 16.479 4.156 -22.772 1.00 97.44 189 MET A C 1
ATOM 1382 O O . MET A 1 189 ? 16.846 3.545 -23.776 1.00 97.44 189 MET A O 1
ATOM 1386 N N . VAL A 1 190 ? 15.445 3.725 -22.045 1.00 97.50 190 VAL A N 1
ATOM 1387 C CA . VAL A 1 190 ? 14.743 2.463 -22.360 1.00 97.50 190 VAL A CA 1
ATOM 1388 C C . VAL A 1 190 ? 14.039 2.486 -23.723 1.00 97.50 190 VAL A C 1
ATOM 1390 O O . VAL A 1 190 ? 13.790 1.429 -24.305 1.00 97.50 190 VAL A O 1
ATOM 1393 N N . THR A 1 191 ? 13.792 3.673 -24.284 1.00 97.62 191 THR A N 1
ATOM 1394 C CA . THR A 1 191 ? 13.227 3.850 -25.634 1.00 97.62 191 THR A CA 1
ATOM 1395 C C . THR A 1 191 ? 14.290 3.835 -26.743 1.00 97.62 191 THR A C 1
ATOM 1397 O O . THR A 1 191 ? 13.965 3.933 -27.925 1.00 97.62 191 THR A O 1
ATOM 1400 N N . GLY A 1 192 ? 15.563 3.642 -26.379 1.00 95.81 192 GLY A N 1
ATOM 1401 C CA . GLY A 1 192 ? 16.706 3.534 -27.290 1.00 95.81 192 GLY A CA 1
ATOM 1402 C C . GLY A 1 192 ? 17.544 4.809 -27.409 1.00 95.81 192 GLY A C 1
ATOM 1403 O O . GLY A 1 192 ? 18.556 4.804 -28.109 1.00 95.81 192 GLY A O 1
ATOM 1404 N N . VAL A 1 193 ? 17.181 5.893 -26.718 1.00 95.56 193 VAL A N 1
ATOM 1405 C CA . VAL A 1 193 ? 17.925 7.158 -26.778 1.00 95.56 193 VAL A CA 1
ATOM 1406 C C . VAL A 1 193 ? 19.183 7.066 -25.914 1.00 95.56 193 VAL A C 1
ATOM 1408 O O . VAL A 1 193 ? 19.128 7.126 -24.689 1.00 95.56 193 VAL A O 1
ATOM 1411 N N . GLY A 1 194 ? 20.343 6.907 -26.556 1.00 91.50 194 GLY A N 1
ATOM 1412 C CA . GLY A 1 194 ? 21.635 6.850 -25.860 1.00 91.50 194 GLY A CA 1
ATOM 1413 C C . GLY A 1 194 ? 21.846 5.584 -25.023 1.00 91.50 194 GLY A C 1
ATOM 1414 O O . GLY A 1 194 ? 22.696 5.573 -24.136 1.00 91.50 194 GLY A O 1
ATOM 1415 N N . HIS A 1 195 ? 21.084 4.519 -25.287 1.00 95.31 195 HIS A N 1
ATOM 1416 C CA . HIS A 1 195 ? 21.187 3.249 -24.576 1.00 95.31 195 HIS A CA 1
ATOM 1417 C C . HIS A 1 195 ? 21.894 2.197 -25.436 1.00 95.31 195 HIS A C 1
ATOM 1419 O O . HIS A 1 195 ? 21.371 1.768 -26.462 1.00 95.31 195 HIS A O 1
ATOM 1425 N N . THR A 1 196 ? 23.081 1.755 -25.008 1.00 91.62 196 THR A N 1
ATOM 1426 C CA . THR A 1 196 ? 23.922 0.800 -25.757 1.00 91.62 196 THR A CA 1
ATOM 1427 C C . THR A 1 196 ? 23.228 -0.536 -26.022 1.00 91.62 196 THR A C 1
ATOM 1429 O O . THR A 1 196 ? 23.463 -1.150 -27.056 1.00 91.62 196 THR A O 1
ATOM 1432 N N . GLY A 1 197 ? 22.331 -0.973 -25.129 1.00 89.00 197 GLY A N 1
ATOM 1433 C CA . GLY A 1 197 ? 21.517 -2.177 -25.337 1.00 89.00 197 GLY A CA 1
ATOM 1434 C C . GLY A 1 197 ? 20.445 -2.027 -26.423 1.00 89.00 197 GLY A C 1
ATOM 1435 O O . GLY A 1 197 ? 19.671 -2.952 -26.644 1.00 89.00 197 GLY A O 1
ATOM 1436 N N . GLY A 1 198 ? 20.361 -0.864 -27.071 1.00 94.94 198 GLY A N 1
ATOM 1437 C CA . GLY A 1 198 ? 19.303 -0.522 -28.007 1.00 94.94 198 GLY A CA 1
ATOM 1438 C C . GLY A 1 198 ? 17.974 -0.266 -27.301 1.00 94.94 198 GLY A C 1
ATOM 1439 O O . GLY A 1 198 ? 17.898 -0.140 -26.073 1.00 94.94 198 GLY A O 1
ATOM 1440 N N . LYS A 1 199 ? 16.912 -0.197 -28.101 1.00 97.12 199 LYS A N 1
ATOM 1441 C CA . LYS A 1 199 ? 15.539 0.024 -27.645 1.00 97.12 199 LYS A CA 1
ATOM 1442 C C . LYS A 1 199 ? 15.001 -1.186 -26.881 1.00 97.12 199 LYS A C 1
ATOM 1444 O O . LYS A 1 199 ? 14.996 -2.292 -27.408 1.00 97.12 199 LYS A O 1
ATOM 1449 N N . GLN A 1 200 ? 14.525 -0.966 -25.656 1.00 96.88 200 GLN A N 1
ATOM 1450 C CA . GLN A 1 200 ? 13.988 -2.017 -24.780 1.00 96.88 200 GLN A CA 1
ATOM 1451 C C . GLN A 1 200 ? 12.457 -2.067 -24.786 1.00 96.88 200 GLN A C 1
ATOM 1453 O O . GLN A 1 200 ? 11.867 -3.139 -24.608 1.00 96.88 200 GLN A O 1
ATOM 1458 N N . MET A 1 201 ? 11.824 -0.910 -24.986 1.00 96.38 201 MET A N 1
ATOM 1459 C CA . MET A 1 201 ? 10.375 -0.742 -25.020 1.00 96.38 201 MET A CA 1
ATOM 1460 C C . MET A 1 201 ? 9.967 0.411 -25.941 1.00 96.38 201 MET A C 1
ATOM 1462 O O . MET A 1 201 ? 10.744 1.329 -26.209 1.00 96.38 201 MET A O 1
ATOM 1466 N N . GLU A 1 202 ? 8.735 0.342 -26.437 1.00 97.38 202 GLU A N 1
ATOM 1467 C CA . GLU A 1 202 ? 8.110 1.408 -27.216 1.00 97.38 202 GLU A CA 1
ATOM 1468 C C . GLU A 1 202 ? 7.651 2.542 -26.296 1.00 97.38 202 GLU A C 1
ATOM 1470 O O . GLU A 1 202 ? 7.109 2.287 -25.215 1.00 97.38 202 GLU A O 1
ATOM 1475 N N . VAL A 1 203 ? 7.831 3.790 -26.737 1.00 96.50 203 VAL A N 1
ATOM 1476 C CA . VAL A 1 203 ? 7.282 4.960 -26.037 1.00 96.50 203 VAL A CA 1
ATOM 1477 C C . VAL A 1 203 ? 5.770 4.786 -25.915 1.00 96.50 203 VAL A C 1
ATOM 1479 O O . VAL A 1 203 ? 5.093 4.521 -26.905 1.00 96.50 203 VAL A O 1
ATOM 1482 N N . GLY A 1 204 ? 5.243 4.932 -24.701 1.00 94.38 204 GLY A N 1
ATOM 1483 C CA . GLY A 1 204 ? 3.804 4.853 -24.449 1.00 94.38 204 GLY A CA 1
ATOM 1484 C C . GLY A 1 204 ? 3.212 3.441 -24.459 1.00 94.38 204 GLY A C 1
ATOM 1485 O O . GLY A 1 204 ? 2.013 3.322 -24.253 1.00 94.38 204 GLY A O 1
ATOM 1486 N N . SER A 1 205 ? 4.009 2.384 -24.641 1.00 97.75 205 SER A N 1
ATOM 1487 C CA . SER A 1 205 ? 3.545 1.014 -24.361 1.00 97.75 205 SER A CA 1
ATOM 1488 C C . SER A 1 205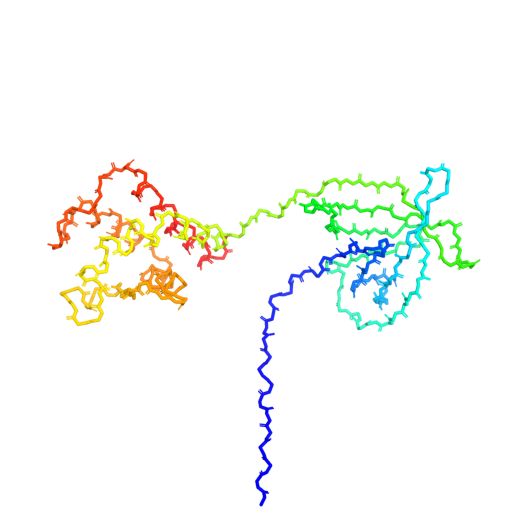 ? 3.230 0.817 -22.877 1.00 97.75 205 SER A C 1
ATOM 1490 O O . SER A 1 205 ? 3.795 1.522 -22.040 1.00 97.75 205 SER A O 1
ATOM 1492 N N . ASP A 1 206 ? 2.415 -0.182 -22.538 1.00 97.81 206 ASP A N 1
ATOM 1493 C CA . ASP A 1 206 ? 2.065 -0.498 -21.144 1.00 97.81 206 ASP A CA 1
ATOM 1494 C C . ASP A 1 206 ? 3.310 -0.692 -20.265 1.00 97.81 206 ASP A C 1
ATOM 1496 O O . ASP A 1 206 ? 3.391 -0.146 -19.170 1.00 97.81 206 ASP A O 1
ATOM 1500 N N . LEU A 1 207 ? 4.348 -1.370 -20.776 1.00 97.06 207 LEU A N 1
ATOM 1501 C CA . LEU A 1 207 ? 5.624 -1.526 -20.064 1.00 97.06 207 LEU A CA 1
ATOM 1502 C C . LEU A 1 207 ? 6.295 -0.176 -19.769 1.00 97.06 207 LEU A C 1
ATOM 1504 O O . LEU A 1 207 ? 6.813 0.038 -18.675 1.00 97.06 207 LEU A O 1
ATOM 1508 N N . HIS A 1 208 ? 6.287 0.738 -20.740 1.00 98.19 208 HIS A N 1
ATOM 1509 C CA . HIS A 1 208 ? 6.863 2.071 -20.581 1.00 98.19 208 HIS A CA 1
ATOM 1510 C C . HIS A 1 208 ? 6.049 2.932 -19.610 1.00 98.19 208 HIS A C 1
ATOM 1512 O O . HIS A 1 208 ? 6.627 3.648 -18.793 1.00 98.19 208 HIS A O 1
ATOM 1518 N N . GLN A 1 209 ? 4.719 2.860 -19.677 1.00 98.31 209 GLN A N 1
ATOM 1519 C CA . GLN A 1 209 ? 3.833 3.591 -18.773 1.00 98.31 209 GLN A CA 1
ATOM 1520 C C . GLN A 1 209 ? 3.953 3.074 -17.336 1.00 98.31 209 GLN A C 1
ATOM 1522 O O . GLN A 1 209 ? 4.207 3.870 -16.436 1.00 98.31 209 GLN A O 1
ATOM 1527 N N . ASN A 1 210 ? 3.900 1.755 -17.130 1.00 98.25 210 ASN A N 1
ATOM 1528 C CA . ASN A 1 210 ? 4.049 1.138 -15.810 1.00 98.25 210 ASN A CA 1
ATOM 1529 C C . ASN A 1 210 ? 5.420 1.447 -15.194 1.00 98.25 210 ASN A C 1
ATOM 1531 O O . ASN A 1 210 ? 5.511 1.752 -14.006 1.00 98.25 210 ASN A O 1
ATOM 1535 N N . LEU A 1 211 ? 6.495 1.431 -15.995 1.00 98.62 211 LEU A N 1
ATOM 1536 C CA . LEU A 1 211 ? 7.816 1.851 -15.525 1.00 98.62 211 LEU A CA 1
ATOM 1537 C C . LEU A 1 211 ? 7.818 3.332 -15.121 1.00 98.62 211 LEU A C 1
ATOM 1539 O O . LEU A 1 211 ? 8.318 3.675 -14.053 1.00 98.62 211 LEU A O 1
ATOM 1543 N N . GLY A 1 212 ? 7.258 4.212 -15.952 1.00 98.50 212 GLY A N 1
ATOM 1544 C CA . GLY A 1 212 ? 7.200 5.648 -15.669 1.00 98.50 212 GLY A CA 1
ATOM 1545 C C . GLY A 1 212 ? 6.371 6.003 -14.442 1.00 98.50 212 GLY A C 1
ATOM 1546 O O . GLY A 1 212 ? 6.724 6.952 -13.734 1.00 98.50 212 GLY A O 1
ATOM 1547 N N . GLU A 1 213 ? 5.320 5.234 -14.186 1.00 98.50 213 GLU A N 1
ATOM 1548 C CA . GLU A 1 213 ? 4.455 5.371 -13.023 1.00 98.50 213 GLU A CA 1
ATOM 1549 C C . GLU A 1 213 ? 5.139 4.874 -11.747 1.00 98.50 213 GLU A C 1
ATOM 1551 O O . GLU A 1 213 ? 5.223 5.613 -10.770 1.00 98.50 213 GLU A O 1
ATOM 1556 N N . MET A 1 214 ? 5.748 3.686 -11.775 1.00 98.62 214 MET A N 1
ATOM 1557 C CA . MET A 1 214 ? 6.512 3.169 -10.634 1.00 98.62 214 MET A CA 1
ATOM 1558 C C . MET A 1 214 ? 7.646 4.128 -10.236 1.00 98.62 214 MET A C 1
ATOM 1560 O O . MET A 1 214 ? 7.810 4.442 -9.057 1.00 98.62 214 MET A O 1
ATOM 1564 N N . LEU A 1 215 ? 8.388 4.673 -11.210 1.00 98.62 215 LEU A N 1
ATOM 1565 C CA . LEU A 1 215 ? 9.440 5.659 -10.938 1.00 98.62 215 LEU A CA 1
ATOM 1566 C C . LEU A 1 215 ? 8.886 6.975 -10.367 1.00 98.62 215 LEU A C 1
ATOM 1568 O O . LEU A 1 215 ? 9.558 7.605 -9.557 1.00 98.62 215 LEU A O 1
ATOM 1572 N N . ARG A 1 216 ? 7.684 7.401 -10.786 1.00 98.38 216 ARG A N 1
ATOM 1573 C CA . ARG A 1 216 ? 7.009 8.592 -10.241 1.00 98.38 216 ARG A CA 1
ATOM 1574 C C . ARG A 1 216 ? 6.647 8.371 -8.772 1.00 98.38 216 ARG A C 1
ATOM 1576 O O . ARG A 1 216 ? 7.015 9.186 -7.937 1.00 98.38 216 ARG A O 1
ATOM 1583 N N . LEU A 1 217 ? 6.017 7.240 -8.459 1.00 98.06 217 LEU A N 1
ATOM 1584 C CA . LEU A 1 217 ? 5.633 6.861 -7.097 1.00 98.06 217 LEU A CA 1
ATOM 1585 C C . LEU A 1 217 ? 6.847 6.758 -6.153 1.00 98.06 217 LEU A C 1
ATOM 1587 O O . LEU A 1 217 ? 6.780 7.170 -4.997 1.00 98.06 217 LEU A O 1
ATOM 1591 N N . LEU A 1 218 ? 7.994 6.272 -6.644 1.00 97.88 218 LEU A N 1
ATOM 1592 C CA . LEU A 1 218 ? 9.241 6.287 -5.870 1.00 97.88 218 LEU A CA 1
ATOM 1593 C C . LEU A 1 218 ? 9.747 7.706 -5.570 1.00 97.88 218 LEU A C 1
ATOM 1595 O O . LEU A 1 218 ? 10.260 7.935 -4.475 1.00 97.88 218 LEU A O 1
ATOM 1599 N N . LEU A 1 219 ? 9.615 8.650 -6.507 1.00 97.19 219 LEU A N 1
ATOM 1600 C CA . LEU A 1 219 ? 9.992 10.047 -6.268 1.00 97.19 219 LEU A CA 1
ATOM 1601 C C . LEU A 1 219 ? 9.067 10.725 -5.256 1.00 97.19 219 LEU A C 1
ATOM 1603 O O . LEU A 1 219 ? 9.561 11.440 -4.390 1.00 97.19 219 LEU A O 1
ATOM 1607 N N . GLU A 1 220 ? 7.759 10.476 -5.329 1.00 95.00 220 GLU A N 1
ATOM 1608 C CA . GLU A 1 220 ? 6.790 10.994 -4.350 1.00 95.00 220 GLU A CA 1
ATOM 1609 C C . GLU A 1 220 ? 7.118 10.501 -2.946 1.00 95.00 220 GLU A C 1
ATOM 1611 O O . GLU A 1 220 ? 7.306 11.304 -2.031 1.00 95.00 220 GLU A O 1
ATOM 1616 N N . HIS A 1 221 ? 7.365 9.195 -2.816 1.00 93.75 221 HIS A N 1
ATOM 1617 C CA . HIS A 1 221 ? 7.819 8.622 -1.559 1.00 93.75 221 HIS A CA 1
ATOM 1618 C C . HIS A 1 221 ? 9.110 9.281 -1.039 1.00 93.75 221 HIS A C 1
ATOM 1620 O O . HIS A 1 221 ? 9.200 9.604 0.144 1.00 93.75 221 HIS A O 1
ATOM 1626 N N . GLN A 1 222 ? 10.104 9.512 -1.905 1.00 92.12 222 GLN A N 1
ATOM 1627 C CA . GLN A 1 222 ? 11.369 10.162 -1.531 1.00 92.12 222 GLN A CA 1
ATOM 1628 C C . GLN A 1 222 ? 11.208 11.646 -1.172 1.00 92.12 222 GLN A C 1
ATOM 1630 O O . GLN A 1 222 ? 12.008 12.173 -0.399 1.00 92.12 222 GLN A O 1
ATOM 1635 N N . ALA A 1 223 ? 10.185 12.311 -1.708 1.00 90.44 223 ALA A N 1
ATOM 1636 C CA . ALA A 1 223 ? 9.820 13.679 -1.362 1.00 90.44 223 ALA A CA 1
ATOM 1637 C C . ALA A 1 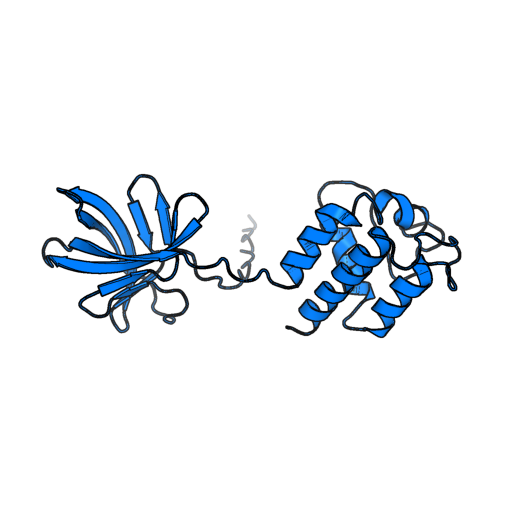223 ? 8.998 13.771 -0.061 1.00 90.44 223 ALA A C 1
ATOM 1639 O O . ALA A 1 223 ? 8.813 14.873 0.455 1.00 90.44 223 ALA A O 1
ATOM 1640 N N . GLY A 1 224 ? 8.528 12.638 0.478 1.00 81.69 224 GLY A N 1
ATOM 1641 C CA . GLY A 1 224 ? 7.639 12.592 1.641 1.00 81.69 224 GLY A CA 1
ATOM 1642 C C . GLY A 1 224 ? 6.208 13.033 1.324 1.00 81.69 224 GLY A C 1
ATOM 1643 O O . GLY A 1 224 ? 5.540 13.573 2.205 1.00 81.69 224 GLY A O 1
ATOM 1644 N N . ILE A 1 225 ? 5.780 12.849 0.070 1.00 58.38 225 ILE A N 1
ATOM 1645 C CA . ILE A 1 225 ? 4.464 13.225 -0.463 1.00 58.38 225 ILE A CA 1
ATOM 1646 C C . ILE A 1 225 ? 3.634 11.962 -0.708 1.00 58.38 225 ILE A C 1
ATOM 1648 O O . ILE A 1 225 ? 4.217 10.939 -1.142 1.00 58.38 225 ILE A O 1
#

Secondary structure (DSSP, 8-state):
-------------------EEEETTEEEEEEEEETTEEEEEEEEEEEETTEEEEEEEEEEEE-----TT-EEE-SSEEEEEEEEETTEEEEEEEEEEEETTEEEEEEEEEEPPPPPPPHHHHHHHHIIIIIIIIIIITTGGGTSSTTSTTTTSS-----SSTTHHHHHHHHHHHHHTT-HHHHHHHHHHHTTTT-TT---S-TTSHHHHHHHHHHHHHHHHHHT-

Sequence (225 aa):
MSLCLPLFSVFAYASYAQEATFIDNVLTLSKATVGETAYALELGLSVNQGNYDFGVLAAAEVPFTNTDGASIFDGSVLRVPTVDVGGTNYSLDLALISGDPITFRLSDYAEVAAPTPSALAQATTLFGDSIETQIVQAKCTVCHKVGLIASNSGLLFVSTRDGSAATNLSAFANYLNGSEASRARILSMVTGVGHTGGKQMEVGSDLHQNLGEMLRLLLEHQAGI

Nearest PDB structures (foldseek):
  7ko2-assembly4_D  TM=5.717E-01  e=2.974E+00  Escherichia coli K-12
  3qic-assembly1_A  TM=4.140E-01  e=1.264E+00  Homo sapiens
  2zf4-assembly2_C  TM=2.332E-01  e=1.127E+00  Chromobacterium violaceum
  3idh-assembly1_A  TM=1.815E-01  e=1.065E+00  Homo sapiens
  7drq-assembly2_B  TM=1.911E-01  e=8.475E-01  Catenovulum maritimum

Solvent-accessible surface area (backbone atoms only — not comparable to full-atom values): 12578 Å² total; per-residue (Å²): 135,84,84,80,78,82,80,79,79,79,75,81,67,77,84,66,54,66,66,25,42,59,54,95,58,31,40,37,32,76,40,34,30,52,85,86,44,29,26,28,37,32,27,39,62,44,80,56,96,89,42,48,31,34,33,69,74,45,78,42,83,44,89,66,84,73,70,78,67,33,24,42,39,79,89,52,39,38,36,35,70,45,28,47,56,94,90,42,38,27,24,38,36,27,32,61,77,38,82,81,70,49,27,26,30,66,73,48,74,45,80,43,78,75,75,80,70,49,35,51,56,49,23,53,51,49,34,65,78,59,31,40,62,72,40,40,62,70,54,44,46,79,32,17,19,85,91,36,91,33,49,85,68,65,45,53,39,66,73,93,54,95,65,24,60,62,52,35,51,48,25,51,50,63,52,30,67,68,34,68,68,44,46,52,47,52,62,44,22,42,48,31,56,92,28,91,87,40,60,76,46,55,85,82,34,70,68,42,45,54,50,54,47,32,54,48,24,44,38,32,39,66,71,76,88